Protein AF-A0A1Y4CJC5-F1 (afdb_monomer)

Foldseek 3Di:
DDDDPDPDPVVVVVVVVVVVVVVVVVVVVVCVVVVVVCVVVPDDDPVQFDDKEKWFWADKDWDPDDDPNFTKIWTWTFTFDPQLHTDIEIEIDGDDPVCPVVRDGRAIFMWTARPVDRRYIYGDPDHDPLRHQLSVLSNQCVQCVPADHSVQSVCLVVAKDKAKWAFQDKDFPPDDGNQWTKMKTKIWGQDPVRDIDIAIDIDTHHPVVVVVDDHGDIFIWIHHPVPCNNIDTDDPRHDDPDD

pLDDT: mean 84.64, std 15.47, range [30.7, 98.12]

Solvent-accessible surface area (backbone atoms only — not comparable to full-atom values): 13679 Å² total; per-residue (Å²): 141,82,86,78,85,76,80,64,71,68,60,58,55,52,52,52,53,53,52,53,52,51,53,52,52,50,50,51,52,48,50,51,53,52,51,51,44,54,68,73,63,66,67,79,61,72,85,60,36,73,48,76,37,34,22,32,27,70,42,61,43,77,53,96,52,65,62,93,88,24,47,26,30,45,31,38,25,38,32,48,40,98,86,21,49,72,46,71,24,34,32,75,45,75,41,55,81,88,48,51,76,75,50,42,63,69,28,61,40,48,27,21,26,18,91,91,52,54,64,42,36,41,77,44,89,78,65,60,62,68,61,38,50,49,44,51,30,34,23,52,19,65,68,36,73,89,42,66,47,40,68,56,46,51,44,30,70,77,61,31,49,76,45,69,26,37,26,73,40,67,46,72,75,82,48,72,54,94,86,21,38,35,28,42,38,27,36,31,39,62,52,98,87,69,55,70,50,77,36,64,39,69,43,76,40,44,76,80,51,53,82,73,65,52,66,75,38,77,42,45,33,35,18,32,89,98,40,63,59,66,53,43,79,63,44,86,63,78,59,61,87,70,132

Sequence (243 aa):
MGEVFTKSPERWLSIAIWAGAVTIILAIVLAIVLGFRHLLTGGVKQSDCTERTVGIIQSAKQTNLRVNERPQFIVNVDAIADDGSSFPTTVRKIVSFSEIDSLSRGRVVPIKYNPIDTSQAIWDKSPDRARSQEHLALYLSVKHPGDLSYERRLDIENRGVTKKALLENFGLTGREENGDWEAEATIQITDTHGESTSYTRRLYVTSDELDQLKKGMYLSVRFVPGREKEFIFLLSCSAVIYE

Mean predicted aligned error: 11.2 Å

Nearest PDB structures (foldseek):
  4gs3-assembly1_A  TM=5.890E-01  e=7.570E-02  Caldanaerobacter subterraneus subsp. tengcongensis MB4
  6bhx-assembly1_C  TM=5.323E-01  e=7.160E-02  Bacillus subtilis subsp. subtilis str. 168
  3eiv-assembly3_D  TM=4.696E-01  e=8.461E-02  Streptomyces coelicolor
  6bhw-assembly1_C  TM=5.292E-01  e=1.745E-01  Bacillus subtilis subsp. subtilis str. 168
  5yun-assembly1_D  TM=5.804E-01  e=3.598E-01  Pseudomonas aeruginosa PAO1

Secondary structure (DSSP, 8-state):
--------THHHHHHHHHHHHHHHHHHHHHHHHHHHHHHHS-PPPTTT--EEEEEEEEEEEEEEEEETTEEEEEEEEEEEPTTS-EEEEEEEEE--GGGSGGG-TT-EEEEEE-SS-TTEEEE-SS--HHHHHHHHHHHHHHH-TTS--HHHHHHHHHHPEEEEEEEEEEEEEEEEETTEEEEEEEEEEE-TTS-EEEEEEEEEE-HHHHTT--TT-EEEEEE-TT-GGG-EEE-TTT--S--

Structure (mmCIF, N/CA/C/O backbone):
data_AF-A0A1Y4CJC5-F1
#
_entry.id   AF-A0A1Y4CJC5-F1
#
loop_
_atom_site.group_PDB
_atom_site.id
_atom_site.type_symbol
_atom_site.label_atom_id
_atom_site.label_alt_id
_atom_site.label_comp_id
_atom_site.label_asym_id
_atom_site.label_entity_id
_atom_site.label_seq_id
_atom_site.pdbx_PDB_ins_code
_atom_site.Cartn_x
_atom_site.Cartn_y
_atom_site.Cartn_z
_atom_site.occupancy
_atom_site.B_iso_or_equiv
_atom_site.auth_seq_id
_atom_site.auth_comp_id
_atom_site.auth_asym_id
_atom_site.auth_atom_id
_atom_site.pdbx_PDB_model_num
ATOM 1 N N . MET A 1 1 ? 43.782 -35.363 -80.674 1.00 45.19 1 MET A N 1
ATOM 2 C CA . MET A 1 1 ? 43.335 -35.591 -79.284 1.00 45.19 1 MET A CA 1
ATOM 3 C C . MET A 1 1 ? 43.644 -34.315 -78.518 1.00 45.19 1 MET A C 1
ATOM 5 O O . MET A 1 1 ? 44.811 -33.972 -78.412 1.00 45.19 1 MET A O 1
ATOM 9 N N . GLY A 1 2 ? 42.625 -33.546 -78.139 1.00 44.88 2 GLY A N 1
ATOM 10 C CA . GLY A 1 2 ? 42.805 -32.234 -77.514 1.00 44.88 2 GLY A CA 1
ATOM 11 C C . GLY A 1 2 ? 41.491 -31.464 -77.467 1.00 44.88 2 GLY A C 1
ATOM 12 O O . GLY A 1 2 ? 41.300 -30.535 -78.244 1.00 44.88 2 GLY A O 1
ATOM 13 N N . GLU A 1 3 ? 40.566 -31.893 -76.608 1.00 43.06 3 GLU A N 1
ATOM 14 C CA . GLU A 1 3 ? 39.384 -31.094 -76.279 1.00 43.06 3 GLU A CA 1
ATOM 15 C C . GLU A 1 3 ? 39.807 -29.899 -75.420 1.00 43.06 3 GLU A C 1
ATOM 17 O O . GLU A 1 3 ? 40.318 -30.056 -74.310 1.00 43.06 3 GLU A O 1
ATOM 22 N N . VAL A 1 4 ? 39.603 -28.690 -75.942 1.00 48.78 4 VAL A N 1
ATOM 23 C CA . VAL A 1 4 ? 39.773 -27.441 -75.200 1.00 48.78 4 VAL A CA 1
ATOM 24 C C . VAL A 1 4 ? 38.453 -27.143 -74.493 1.00 48.78 4 VAL A C 1
ATOM 26 O O . VAL A 1 4 ? 37.489 -26.690 -75.106 1.00 48.78 4 VAL A O 1
ATOM 29 N N . PHE A 1 5 ? 38.407 -27.413 -73.189 1.00 49.16 5 PHE A N 1
ATOM 30 C CA . PHE A 1 5 ? 37.304 -27.030 -72.308 1.00 49.16 5 PHE A CA 1
ATOM 31 C C . PHE A 1 5 ? 37.229 -25.498 -72.193 1.00 49.16 5 PHE A C 1
ATOM 33 O O . PHE A 1 5 ? 37.946 -24.876 -71.406 1.00 49.16 5 PHE A O 1
ATOM 40 N N . THR A 1 6 ? 36.339 -24.863 -72.953 1.00 53.88 6 THR A N 1
ATOM 41 C CA . THR A 1 6 ? 36.010 -23.443 -72.783 1.00 53.88 6 THR A CA 1
ATOM 42 C C . THR A 1 6 ? 35.077 -23.285 -71.581 1.00 53.88 6 THR A C 1
ATOM 44 O O . THR A 1 6 ? 33.877 -23.552 -71.659 1.00 53.88 6 THR A O 1
ATOM 47 N N . LYS A 1 7 ? 35.625 -22.885 -70.429 1.00 55.31 7 LYS A N 1
ATOM 48 C CA . LYS A 1 7 ? 34.852 -22.592 -69.212 1.00 55.31 7 LYS A CA 1
ATOM 49 C C . LYS A 1 7 ? 34.039 -21.309 -69.445 1.00 55.31 7 LYS A C 1
ATOM 51 O O . LYS A 1 7 ? 34.620 -20.237 -69.587 1.00 55.31 7 LYS A O 1
ATOM 56 N N . SER A 1 8 ? 32.712 -21.430 -69.533 1.00 56.84 8 SER A N 1
ATOM 57 C CA . SER A 1 8 ? 31.825 -20.330 -69.933 1.00 56.84 8 SER A CA 1
ATOM 58 C C . SER A 1 8 ? 31.805 -19.163 -68.916 1.00 56.84 8 SER A C 1
ATOM 60 O O . SER A 1 8 ? 31.762 -19.404 -67.703 1.00 56.84 8 SER A O 1
ATOM 62 N N . PRO A 1 9 ? 31.821 -17.896 -69.380 1.00 58.91 9 PRO A N 1
ATOM 63 C CA . PRO A 1 9 ? 31.835 -16.693 -68.531 1.00 58.91 9 PRO A CA 1
ATOM 64 C C . PRO A 1 9 ? 30.531 -16.475 -67.738 1.00 58.91 9 PRO A C 1
ATOM 66 O O . PRO A 1 9 ? 30.543 -15.831 -66.690 1.00 58.91 9 PRO A O 1
ATOM 69 N N . GLU A 1 10 ? 29.436 -17.099 -68.177 1.00 58.31 10 GLU A N 1
ATOM 70 C CA . GLU A 1 10 ? 28.103 -17.102 -67.551 1.00 58.31 10 GLU A CA 1
ATOM 71 C C . GLU A 1 10 ? 28.142 -17.513 -66.062 1.00 58.31 10 GLU A C 1
ATOM 73 O O . GLU A 1 10 ? 27.462 -16.942 -65.204 1.00 58.31 10 GLU A O 1
ATOM 78 N N . ARG A 1 11 ? 28.980 -18.508 -65.727 1.00 57.44 11 ARG A N 1
ATOM 79 C CA . ARG A 1 11 ? 29.049 -19.081 -64.372 1.00 57.44 11 ARG A CA 1
ATOM 80 C C . ARG A 1 11 ? 29.649 -18.103 -63.364 1.00 57.44 11 ARG A C 1
ATOM 82 O O . ARG A 1 11 ? 29.208 -18.069 -62.219 1.00 57.44 11 ARG A O 1
ATOM 89 N N . TRP A 1 12 ? 30.606 -17.278 -63.777 1.00 53.94 12 TRP A N 1
ATOM 90 C CA . TRP A 1 12 ? 31.247 -16.304 -62.891 1.00 53.94 12 TRP A CA 1
ATOM 91 C C . TRP A 1 12 ? 30.327 -15.128 -62.567 1.00 53.94 12 TRP A C 1
ATOM 93 O O . TRP A 1 12 ? 30.306 -14.676 -61.423 1.00 53.94 12 TRP A O 1
ATOM 103 N N . LEU A 1 13 ? 29.500 -14.710 -63.531 1.00 58.69 13 LEU A N 1
ATOM 104 C CA . LEU A 1 13 ? 28.482 -13.683 -63.316 1.00 58.69 13 LEU A CA 1
ATOM 105 C C . LEU A 1 13 ? 27.428 -14.151 -62.301 1.00 58.69 13 LEU A C 1
ATOM 107 O O . LEU A 1 13 ? 27.097 -13.419 -61.372 1.00 58.69 13 LEU A O 1
ATOM 111 N N . SER A 1 14 ? 26.965 -15.404 -62.416 1.00 62.69 14 SER A N 1
ATOM 112 C CA . SER A 1 14 ? 26.015 -15.969 -61.448 1.00 62.69 14 SER A CA 1
ATOM 113 C C . SER A 1 14 ? 26.598 -16.059 -60.036 1.00 62.69 14 SER A C 1
ATOM 115 O O . SER A 1 14 ? 25.933 -15.675 -59.078 1.00 62.69 14 SER A O 1
ATOM 117 N N . ILE A 1 15 ? 27.855 -16.493 -59.891 1.00 65.69 15 ILE A N 1
ATOM 118 C CA . ILE A 1 15 ? 28.505 -16.612 -58.579 1.00 65.69 15 ILE A CA 1
ATOM 119 C C . ILE A 1 15 ? 28.670 -15.229 -57.934 1.00 65.69 15 ILE A C 1
ATOM 121 O O . ILE A 1 15 ? 28.433 -15.090 -56.737 1.00 65.69 15 ILE A O 1
ATOM 125 N N . ALA A 1 16 ? 29.009 -14.199 -58.716 1.00 66.69 16 ALA A N 1
ATOM 126 C CA . ALA A 1 16 ? 29.130 -12.828 -58.223 1.00 66.69 16 ALA A CA 1
ATOM 127 C C . ALA A 1 16 ? 27.783 -12.243 -57.754 1.00 66.69 16 ALA A C 1
ATOM 129 O O . ALA A 1 16 ? 27.727 -11.602 -56.704 1.00 66.69 16 ALA A O 1
ATOM 130 N N . ILE A 1 17 ? 26.689 -12.511 -58.477 1.00 71.69 17 ILE A N 1
ATOM 131 C CA . ILE A 1 17 ? 25.335 -12.070 -58.099 1.00 71.69 17 ILE A CA 1
ATOM 132 C C . ILE A 1 17 ? 24.872 -12.769 -56.812 1.00 71.69 17 ILE A C 1
ATOM 134 O O . ILE A 1 17 ? 24.388 -12.109 -55.891 1.00 71.69 17 ILE A O 1
ATOM 138 N N . TRP A 1 18 ? 25.075 -14.086 -56.702 1.00 70.62 18 TRP A N 1
ATOM 139 C CA . TRP A 1 18 ? 24.737 -14.838 -55.489 1.00 70.62 18 TRP A CA 1
ATOM 140 C C . TRP A 1 18 ? 25.593 -14.418 -54.287 1.00 70.62 18 TRP A C 1
ATOM 142 O O . TRP A 1 18 ? 25.067 -14.299 -53.182 1.00 70.62 18 TRP A O 1
ATOM 152 N N . ALA A 1 19 ? 26.878 -14.109 -54.488 1.00 72.69 19 ALA A N 1
ATOM 153 C CA . ALA A 1 19 ? 27.746 -13.593 -53.430 1.00 72.69 19 ALA A CA 1
ATOM 154 C C . ALA A 1 19 ? 27.285 -12.216 -52.913 1.00 72.69 19 ALA A C 1
ATOM 156 O O . ALA A 1 19 ? 27.276 -11.996 -51.703 1.00 72.69 19 ALA A O 1
ATOM 157 N N . GLY A 1 20 ? 26.844 -11.318 -53.802 1.00 74.31 20 GLY A N 1
ATOM 158 C CA . GLY A 1 20 ? 26.285 -10.014 -53.422 1.00 74.31 20 GLY A CA 1
ATOM 159 C C . GLY A 1 20 ? 24.941 -10.113 -52.688 1.00 74.31 20 GLY A C 1
ATOM 160 O O . GLY A 1 20 ? 24.701 -9.391 -51.724 1.00 74.31 20 GLY A O 1
ATOM 161 N N . ALA A 1 21 ? 24.071 -11.042 -53.087 1.00 75.19 21 ALA A N 1
ATOM 162 C CA . ALA A 1 21 ? 22.805 -11.271 -52.388 1.00 75.19 21 ALA A CA 1
ATOM 163 C C . ALA A 1 21 ? 23.026 -11.805 -50.961 1.00 75.19 21 ALA A C 1
ATOM 165 O O . ALA A 1 21 ? 22.372 -11.358 -50.017 1.00 75.19 21 ALA A O 1
ATOM 166 N N . VAL A 1 22 ? 23.986 -12.720 -50.781 1.00 81.62 22 VAL A N 1
ATOM 167 C CA . VAL A 1 22 ? 24.319 -13.293 -49.467 1.00 81.62 22 VAL A CA 1
ATOM 168 C C . VAL A 1 22 ? 24.883 -12.237 -48.515 1.00 81.62 22 VAL A C 1
ATOM 170 O O . VAL A 1 22 ? 24.509 -12.227 -47.342 1.00 81.62 22 VAL A O 1
ATOM 173 N N . THR A 1 23 ? 25.729 -11.316 -48.985 1.00 78.56 23 THR A N 1
ATOM 174 C CA . THR A 1 23 ? 26.277 -10.250 -48.127 1.00 78.56 23 THR A CA 1
ATOM 175 C C . THR A 1 23 ? 25.208 -9.254 -47.682 1.00 78.56 23 THR A C 1
ATOM 177 O O . THR A 1 23 ? 25.212 -8.850 -46.519 1.00 78.56 23 THR A O 1
ATOM 180 N N . ILE A 1 24 ? 24.252 -8.912 -48.552 1.00 81.00 24 ILE A N 1
ATOM 181 C CA . ILE A 1 24 ? 23.120 -8.039 -48.202 1.00 81.00 24 ILE A CA 1
ATOM 182 C C . ILE A 1 24 ? 22.215 -8.714 -47.166 1.00 81.00 24 ILE A C 1
ATOM 184 O O . ILE A 1 24 ? 21.877 -8.099 -46.156 1.00 81.00 24 ILE A O 1
ATOM 188 N N . ILE A 1 25 ? 21.863 -9.988 -47.365 1.00 81.88 25 ILE A N 1
ATOM 189 C CA . ILE A 1 25 ? 21.043 -10.741 -46.403 1.00 81.88 25 ILE A CA 1
ATOM 190 C C . ILE A 1 25 ? 21.761 -10.844 -45.054 1.00 81.88 25 ILE A C 1
ATOM 192 O O . ILE A 1 25 ? 21.144 -10.613 -44.017 1.00 81.88 25 ILE A O 1
ATOM 196 N N . LEU A 1 26 ? 23.068 -11.119 -45.049 1.00 84.12 26 LEU A N 1
ATOM 197 C CA . LEU A 1 26 ? 23.859 -11.184 -43.821 1.00 84.12 26 LEU A CA 1
ATOM 198 C C . LEU A 1 26 ? 23.895 -9.834 -43.092 1.00 84.12 26 LEU A C 1
ATOM 200 O O . LEU A 1 26 ? 23.752 -9.806 -41.873 1.00 84.12 26 LEU A O 1
ATOM 204 N N . ALA A 1 27 ? 24.033 -8.720 -43.816 1.00 79.12 27 ALA A N 1
ATOM 205 C CA . ALA A 1 27 ? 24.007 -7.379 -43.236 1.00 79.12 27 ALA A CA 1
ATOM 206 C C . ALA A 1 27 ? 22.634 -7.031 -42.637 1.00 79.12 27 ALA A C 1
ATOM 208 O O . ALA A 1 27 ? 22.571 -6.469 -41.545 1.00 79.12 27 ALA A O 1
ATOM 209 N N . ILE A 1 28 ? 21.539 -7.414 -43.302 1.00 81.00 28 ILE A N 1
ATOM 210 C CA . ILE A 1 28 ? 20.172 -7.225 -42.795 1.00 81.00 28 ILE A CA 1
ATOM 211 C C . ILE A 1 28 ? 19.942 -8.080 -41.546 1.00 81.00 28 ILE A C 1
ATOM 213 O O . ILE A 1 28 ? 19.462 -7.568 -40.540 1.00 81.00 28 ILE A O 1
ATOM 217 N N . VAL A 1 29 ? 20.331 -9.357 -41.565 1.00 81.69 29 VAL A N 1
ATOM 218 C CA . VAL A 1 29 ? 20.230 -10.240 -40.393 1.00 81.69 29 VAL A CA 1
ATOM 219 C C . VAL A 1 29 ? 21.073 -9.700 -39.241 1.00 81.69 29 VAL A C 1
ATOM 221 O O . VAL A 1 29 ? 20.604 -9.671 -38.109 1.00 81.69 29 VAL A O 1
ATOM 224 N N . LEU A 1 30 ? 22.284 -9.210 -39.511 1.00 79.75 30 LEU A N 1
ATOM 225 C CA . LEU A 1 30 ? 23.143 -8.611 -38.495 1.00 79.75 30 LEU A CA 1
ATOM 226 C C . LEU A 1 30 ? 22.530 -7.326 -37.922 1.00 79.75 30 LEU A C 1
ATOM 228 O O . LEU A 1 30 ? 22.538 -7.151 -36.708 1.00 79.75 30 LEU A O 1
ATOM 232 N N . ALA A 1 31 ? 21.948 -6.463 -38.757 1.00 71.31 31 ALA A N 1
ATOM 233 C CA . ALA A 1 31 ? 21.249 -5.258 -38.316 1.00 71.31 31 ALA A CA 1
ATOM 234 C C . ALA A 1 31 ? 19.997 -5.589 -37.490 1.00 71.31 31 ALA A C 1
ATOM 236 O O . ALA A 1 31 ? 19.763 -4.960 -36.461 1.00 71.31 31 ALA A O 1
ATOM 237 N N . ILE A 1 32 ? 19.238 -6.618 -37.880 1.00 74.19 32 ILE A N 1
ATOM 238 C CA . ILE A 1 32 ? 18.096 -7.118 -37.110 1.00 74.19 32 ILE A CA 1
ATOM 239 C C . ILE A 1 32 ? 18.579 -7.673 -35.774 1.00 74.19 32 ILE A C 1
ATOM 241 O O . ILE A 1 32 ? 18.035 -7.286 -34.753 1.00 74.19 32 ILE A O 1
ATOM 245 N N . VAL A 1 33 ? 19.619 -8.510 -35.741 1.00 66.06 33 VAL A N 1
ATOM 246 C CA . VAL A 1 33 ? 20.161 -9.096 -34.503 1.00 66.06 33 VAL A CA 1
ATOM 247 C C . VAL A 1 33 ? 20.738 -8.020 -33.580 1.00 66.06 33 VAL A C 1
ATOM 249 O O . VAL A 1 33 ? 20.496 -8.061 -32.375 1.00 66.06 33 VAL A O 1
ATOM 252 N N . LEU A 1 34 ? 21.469 -7.038 -34.112 1.00 58.59 34 LEU A N 1
ATOM 253 C CA . LEU A 1 34 ? 22.015 -5.924 -33.332 1.00 58.59 34 LEU A CA 1
ATOM 254 C C . LEU A 1 34 ? 20.911 -4.975 -32.841 1.00 58.59 34 LEU A C 1
ATOM 256 O O . LEU A 1 34 ? 20.941 -4.570 -31.680 1.00 58.59 34 LEU A O 1
ATOM 260 N N . GLY A 1 35 ? 19.902 -4.687 -33.667 1.00 52.62 35 GLY A N 1
ATOM 261 C CA . GLY A 1 35 ? 18.720 -3.909 -33.283 1.00 52.62 35 GLY A CA 1
ATOM 262 C C . GLY A 1 35 ? 17.870 -4.619 -32.226 1.00 52.62 35 GLY A C 1
ATOM 263 O O . GLY A 1 35 ? 17.492 -4.011 -31.226 1.00 52.62 35 GLY A O 1
ATOM 264 N N . PHE A 1 36 ? 17.660 -5.932 -32.369 1.00 52.06 36 PHE A N 1
ATOM 265 C CA . PHE A 1 36 ? 16.986 -6.767 -31.370 1.00 52.06 36 PHE A CA 1
ATOM 266 C C . PHE A 1 36 ? 17.774 -6.819 -30.064 1.00 52.06 36 PHE A C 1
ATOM 268 O O . PHE A 1 36 ? 17.186 -6.759 -28.987 1.00 52.06 36 PHE A O 1
ATOM 275 N N . ARG A 1 37 ? 19.111 -6.890 -30.132 1.00 46.34 37 ARG A N 1
ATOM 276 C CA . ARG A 1 37 ? 19.958 -6.794 -28.940 1.00 46.34 37 ARG A CA 1
ATOM 277 C C . ARG A 1 37 ? 19.790 -5.446 -28.262 1.00 46.34 37 ARG A C 1
ATOM 279 O O . ARG A 1 37 ? 19.601 -5.460 -27.059 1.00 46.34 37 ARG A O 1
ATOM 286 N N . HIS A 1 38 ? 19.767 -4.331 -28.990 1.00 46.28 38 HIS A N 1
ATOM 287 C CA . HIS A 1 38 ? 19.561 -3.009 -28.390 1.00 46.28 38 HIS A CA 1
ATOM 288 C C . HIS A 1 38 ? 18.170 -2.859 -27.744 1.00 46.28 38 HIS A C 1
ATOM 290 O O . HIS A 1 38 ? 18.052 -2.222 -26.696 1.00 46.28 38 HIS A O 1
ATOM 296 N N . LEU A 1 39 ? 17.141 -3.501 -28.308 1.00 45.41 39 LEU A N 1
ATOM 297 C CA . LEU A 1 39 ? 15.813 -3.622 -27.692 1.00 45.41 39 LEU A CA 1
ATOM 298 C C . LEU A 1 39 ? 15.820 -4.496 -26.425 1.00 45.41 39 LEU A C 1
ATOM 300 O O . LEU A 1 39 ? 15.101 -4.216 -25.469 1.00 45.41 39 LEU A O 1
ATOM 304 N N . LEU A 1 40 ? 16.637 -5.551 -26.391 1.00 43.38 40 LEU A N 1
ATOM 305 C CA . LEU A 1 40 ? 16.731 -6.472 -25.252 1.00 43.38 40 LEU A CA 1
ATOM 306 C C . LEU A 1 40 ? 17.676 -5.975 -24.144 1.00 43.38 40 LEU A C 1
ATOM 308 O O . LEU A 1 40 ? 17.456 -6.285 -22.974 1.00 43.38 40 LEU A O 1
ATOM 312 N N . THR A 1 41 ? 18.701 -5.193 -24.487 1.00 46.97 41 THR A N 1
ATOM 313 C CA . THR A 1 41 ? 19.693 -4.616 -23.565 1.00 46.97 41 THR A CA 1
ATOM 314 C C . THR A 1 41 ? 19.380 -3.176 -23.173 1.00 46.97 41 THR A C 1
ATOM 316 O O . THR A 1 41 ? 20.264 -2.512 -22.638 1.00 46.97 41 THR A O 1
ATOM 319 N N . GLY A 1 42 ? 18.161 -2.690 -23.436 1.00 46.75 42 GLY A N 1
ATOM 320 C CA . GLY A 1 42 ? 17.666 -1.373 -23.026 1.00 46.75 42 GLY A CA 1
ATOM 321 C C . GLY A 1 42 ? 17.654 -1.222 -21.505 1.00 46.75 42 GLY A C 1
ATOM 322 O O . GLY A 1 42 ? 16.624 -1.374 -20.860 1.00 46.75 42 GLY A O 1
ATOM 323 N N . GLY A 1 43 ? 18.829 -1.010 -20.923 1.00 56.12 43 GLY A N 1
ATOM 324 C CA . GLY A 1 43 ? 18.993 -0.472 -19.588 1.00 56.12 43 GLY A CA 1
ATOM 325 C C . GLY A 1 43 ? 19.005 1.042 -19.704 1.00 56.12 43 GLY A C 1
ATOM 326 O O . GLY A 1 43 ? 19.792 1.596 -20.472 1.00 56.12 43 GLY A O 1
ATOM 327 N N . VAL A 1 44 ? 18.132 1.709 -18.956 1.00 62.09 44 VAL A N 1
ATOM 328 C CA . VAL A 1 44 ? 18.169 3.167 -18.834 1.00 62.09 44 VAL A CA 1
ATOM 329 C C . VAL A 1 44 ? 19.480 3.566 -18.171 1.00 62.09 44 VAL A C 1
ATOM 331 O O . VAL A 1 44 ? 19.911 2.942 -17.194 1.00 62.09 44 VAL A O 1
ATOM 334 N N . LYS A 1 45 ? 20.135 4.608 -18.688 1.00 64.81 45 LYS A N 1
ATOM 335 C CA . LYS A 1 45 ? 21.270 5.202 -17.986 1.00 64.81 45 LYS A CA 1
ATOM 336 C C . LYS A 1 45 ? 20.752 5.820 -16.696 1.00 64.81 45 LYS A C 1
ATOM 338 O O . LYS A 1 45 ? 19.885 6.683 -16.717 1.00 64.81 45 LYS A O 1
ATOM 343 N N . GLN A 1 46 ? 21.323 5.411 -15.568 1.00 65.31 46 GLN A N 1
ATOM 344 C CA . GLN A 1 46 ? 20.926 5.906 -14.250 1.00 65.31 46 GLN A CA 1
ATOM 345 C C . GLN A 1 46 ? 20.978 7.443 -14.126 1.00 65.31 46 GLN A C 1
ATOM 347 O O . GLN A 1 46 ? 20.247 7.997 -13.309 1.00 65.31 46 GLN A O 1
ATOM 352 N N . SER A 1 47 ? 21.820 8.117 -14.920 1.00 71.94 47 SER A N 1
ATOM 353 C CA . SER A 1 47 ? 21.922 9.581 -14.992 1.00 71.94 47 SER A CA 1
ATOM 354 C C . SER A 1 47 ? 20.667 10.269 -15.518 1.00 71.94 47 SER A C 1
ATOM 356 O O . SER A 1 47 ? 20.433 11.421 -15.173 1.00 71.94 47 SER A O 1
ATOM 358 N N . ASP A 1 48 ? 19.879 9.575 -16.337 1.00 80.06 48 ASP A N 1
ATOM 359 C CA . ASP A 1 48 ? 18.749 10.159 -17.058 1.00 80.06 48 ASP A CA 1
ATOM 360 C C . ASP A 1 48 ? 17.460 10.071 -16.217 1.00 80.06 48 ASP A C 1
ATOM 362 O O . ASP A 1 48 ? 16.482 10.762 -16.487 1.00 80.06 48 ASP A O 1
ATOM 366 N N . CYS A 1 49 ? 17.465 9.243 -15.163 1.00 85.50 49 CYS A N 1
ATOM 367 C CA . CYS A 1 49 ? 16.382 9.134 -14.187 1.00 85.50 49 CYS A CA 1
ATOM 368 C C . CYS A 1 49 ? 16.612 10.090 -13.009 1.00 85.50 49 CYS A C 1
ATOM 370 O O . CYS A 1 49 ? 17.295 9.746 -12.032 1.00 85.50 49 CYS A O 1
ATOM 372 N N . THR A 1 50 ? 16.031 11.283 -13.100 1.00 86.38 50 THR A N 1
ATOM 373 C CA . THR A 1 50 ? 16.196 12.360 -12.115 1.00 86.38 50 THR A CA 1
ATOM 374 C C . THR A 1 50 ? 15.017 12.482 -11.158 1.00 86.38 50 THR A C 1
ATOM 376 O O . THR A 1 50 ? 15.239 12.723 -9.970 1.00 86.38 50 THR A O 1
ATOM 379 N N . GLU A 1 51 ? 13.793 12.271 -11.644 1.00 90.56 51 GLU A N 1
ATOM 380 C CA . GLU A 1 51 ? 12.579 12.471 -10.854 1.00 90.56 51 GLU A CA 1
ATOM 381 C C . GLU A 1 51 ? 12.324 11.288 -9.932 1.00 90.56 51 GLU A C 1
ATOM 383 O O . GLU A 1 51 ? 12.418 10.134 -10.351 1.00 90.56 51 GLU A O 1
ATOM 388 N N . ARG A 1 52 ? 12.019 11.579 -8.664 1.00 93.62 52 ARG A N 1
ATOM 389 C CA . ARG A 1 52 ? 11.782 10.583 -7.612 1.00 93.62 52 ARG A CA 1
ATOM 390 C C . ARG A 1 52 ? 10.295 10.440 -7.350 1.00 93.62 52 ARG A C 1
ATOM 392 O O . ARG A 1 52 ? 9.603 11.432 -7.150 1.00 93.62 52 ARG A O 1
ATOM 399 N N . THR A 1 53 ? 9.828 9.204 -7.275 1.00 94.25 53 THR A N 1
ATOM 400 C CA . THR A 1 53 ? 8.462 8.900 -6.858 1.00 94.25 53 THR A CA 1
ATOM 401 C C . THR A 1 53 ? 8.381 7.495 -6.262 1.00 94.25 53 THR A C 1
ATOM 403 O O . THR A 1 53 ? 9.374 6.770 -6.174 1.00 94.25 53 THR A O 1
ATOM 406 N N . VAL A 1 54 ? 7.189 7.101 -5.845 1.00 94.94 54 VAL A N 1
ATOM 407 C CA . VAL A 1 54 ? 6.842 5.718 -5.541 1.00 94.94 54 VAL A CA 1
ATOM 408 C C . VAL A 1 54 ? 6.065 5.113 -6.700 1.00 94.94 54 VAL A C 1
ATOM 410 O O . VAL A 1 54 ? 5.389 5.809 -7.455 1.00 94.94 54 VAL A O 1
ATOM 413 N N . GLY A 1 55 ? 6.151 3.801 -6.838 1.00 94.19 55 GLY A N 1
ATOM 414 C CA . GLY A 1 55 ? 5.294 3.053 -7.734 1.00 94.19 55 GLY A CA 1
ATOM 415 C C . GLY A 1 55 ? 4.762 1.788 -7.082 1.00 94.19 55 GLY A C 1
ATOM 416 O O . GLY A 1 55 ? 5.328 1.292 -6.110 1.00 94.19 55 GLY A O 1
ATOM 417 N N . ILE A 1 56 ? 3.657 1.282 -7.610 1.00 92.94 56 ILE A N 1
ATOM 418 C CA . ILE A 1 56 ? 2.962 0.097 -7.107 1.00 92.94 56 ILE A CA 1
ATOM 419 C C . ILE A 1 56 ? 3.241 -1.060 -8.060 1.00 92.94 56 ILE A C 1
ATOM 421 O O . ILE A 1 56 ? 3.011 -0.951 -9.265 1.00 92.94 56 ILE A O 1
ATOM 425 N N . ILE A 1 57 ? 3.769 -2.170 -7.546 1.00 93.31 57 ILE A N 1
ATOM 426 C CA . ILE A 1 57 ? 4.081 -3.336 -8.379 1.00 93.31 57 ILE A CA 1
ATOM 427 C C . ILE A 1 57 ? 2.786 -3.970 -8.894 1.00 93.31 57 ILE A C 1
ATOM 429 O O . ILE A 1 57 ? 1.960 -4.440 -8.115 1.00 93.31 57 ILE A O 1
ATOM 433 N N . GLN A 1 58 ? 2.660 -4.084 -10.216 1.00 92.81 58 GLN A N 1
ATOM 434 C CA . GLN A 1 58 ? 1.548 -4.785 -10.864 1.00 92.81 58 GLN A CA 1
ATOM 435 C C . GLN A 1 58 ? 1.893 -6.239 -11.192 1.00 92.81 58 GLN A C 1
ATOM 437 O O . GLN A 1 58 ? 1.077 -7.160 -11.060 1.00 92.81 58 GLN A O 1
ATOM 442 N N . SER A 1 59 ? 3.127 -6.463 -11.644 1.00 92.50 59 SER A N 1
ATOM 443 C CA . SER A 1 59 ? 3.649 -7.795 -11.940 1.00 92.50 59 SER A CA 1
ATOM 444 C C . SER A 1 59 ? 5.171 -7.803 -11.983 1.00 92.50 59 SER A C 1
ATOM 446 O O . SER A 1 59 ? 5.806 -6.806 -12.323 1.00 92.50 59 SER A O 1
ATOM 448 N N . ALA A 1 60 ? 5.755 -8.962 -11.704 1.00 93.56 60 ALA A N 1
ATOM 449 C CA . ALA A 1 60 ? 7.173 -9.214 -11.887 1.00 93.56 60 ALA A CA 1
ATOM 450 C C . ALA A 1 60 ? 7.360 -10.499 -12.692 1.00 93.56 60 ALA A C 1
ATOM 452 O O . ALA A 1 60 ? 6.786 -11.541 -12.375 1.00 93.56 60 ALA A O 1
ATOM 453 N N . LYS A 1 61 ? 8.171 -10.432 -13.747 1.00 93.62 61 LYS A N 1
ATOM 454 C CA . LYS A 1 61 ? 8.488 -11.575 -14.603 1.00 93.62 61 LYS A CA 1
ATOM 455 C C . LYS A 1 61 ? 9.992 -11.761 -14.678 1.00 93.62 61 LYS A C 1
ATOM 457 O O . LYS A 1 61 ? 10.720 -10.848 -15.069 1.00 93.62 61 LYS A O 1
ATOM 462 N N . GLN A 1 62 ? 10.453 -12.962 -14.341 1.00 91.31 62 GLN A N 1
ATOM 463 C CA . GLN A 1 62 ? 11.852 -13.320 -14.526 1.00 91.31 62 GLN A CA 1
ATOM 464 C C . GLN A 1 62 ? 12.192 -13.318 -16.022 1.00 91.31 62 GLN A C 1
ATOM 466 O O . GLN A 1 62 ? 11.434 -13.832 -16.849 1.00 91.31 62 GLN A O 1
ATOM 471 N N . THR A 1 63 ? 13.334 -12.741 -16.378 1.00 90.00 63 THR A N 1
ATOM 472 C CA . THR A 1 63 ? 13.886 -12.828 -17.729 1.00 90.00 63 THR A CA 1
ATOM 473 C C . THR A 1 63 ? 14.768 -14.070 -17.864 1.00 90.00 63 THR A C 1
ATOM 475 O O . THR A 1 63 ? 15.076 -14.767 -16.894 1.00 90.00 63 THR A O 1
ATOM 478 N N . ASN A 1 64 ? 15.223 -14.337 -19.087 1.00 87.62 64 ASN A N 1
ATOM 479 C CA . ASN A 1 64 ? 16.207 -15.389 -19.341 1.00 87.62 64 ASN A CA 1
ATOM 480 C C . ASN A 1 64 ? 17.644 -14.954 -18.992 1.00 87.62 64 ASN A C 1
ATOM 482 O O . ASN A 1 64 ? 18.576 -15.738 -19.157 1.00 87.62 64 ASN A O 1
ATOM 486 N N . LEU A 1 65 ? 17.847 -13.712 -18.537 1.00 86.38 65 LEU A N 1
ATOM 487 C CA . LEU A 1 65 ? 19.163 -13.184 -18.195 1.00 86.38 65 LEU A CA 1
ATOM 488 C C . LEU A 1 65 ? 19.477 -13.426 -16.716 1.00 86.38 65 LEU A C 1
ATOM 490 O O . LEU A 1 65 ? 18.664 -13.177 -15.823 1.00 86.38 65 LEU A O 1
ATOM 494 N N . ARG A 1 66 ? 20.706 -13.880 -16.469 1.00 84.69 66 ARG A N 1
ATOM 495 C CA . ARG A 1 66 ? 21.297 -14.025 -15.138 1.00 84.69 66 ARG A CA 1
ATOM 496 C C . ARG A 1 66 ? 22.637 -13.309 -15.108 1.00 84.69 66 ARG A C 1
ATOM 498 O O . ARG A 1 66 ? 23.420 -13.432 -16.046 1.00 84.69 66 ARG A O 1
ATOM 505 N N . VAL A 1 67 ? 22.902 -12.581 -14.030 1.00 84.38 67 VAL A N 1
ATOM 506 C CA . VAL A 1 67 ? 24.178 -11.892 -13.800 1.00 84.38 67 VAL A CA 1
ATOM 507 C C . VAL A 1 67 ? 24.734 -12.399 -12.480 1.00 84.38 67 VAL A C 1
ATOM 509 O O . VAL A 1 67 ? 24.101 -12.212 -11.445 1.00 84.38 67 VAL A O 1
ATOM 512 N N . ASN A 1 68 ? 25.891 -13.063 -12.511 1.00 87.62 68 ASN A N 1
ATOM 513 C CA . ASN A 1 68 ? 26.500 -13.702 -11.335 1.00 87.62 68 ASN A CA 1
ATOM 514 C C . ASN A 1 68 ? 25.507 -14.615 -10.589 1.00 87.62 68 ASN A C 1
ATOM 516 O O . ASN A 1 68 ? 25.269 -14.436 -9.399 1.00 87.62 68 ASN A O 1
ATOM 520 N N . GLU A 1 69 ? 24.857 -15.524 -11.328 1.00 85.31 69 GLU A N 1
ATOM 521 C CA . GLU A 1 69 ? 23.834 -16.473 -10.836 1.00 85.31 69 GLU A CA 1
ATOM 522 C C . GLU A 1 69 ? 22.545 -15.843 -10.279 1.00 85.31 69 GLU A C 1
ATOM 524 O O . GLU A 1 69 ? 21.591 -16.553 -9.958 1.00 85.31 69 GLU A O 1
ATOM 529 N N . ARG A 1 70 ? 22.454 -14.511 -10.248 1.00 88.06 70 ARG A N 1
ATOM 530 C CA . ARG A 1 70 ? 21.258 -13.792 -9.811 1.00 88.06 70 ARG A CA 1
ATOM 531 C C . ARG A 1 70 ? 20.308 -13.567 -10.988 1.00 88.06 70 ARG A C 1
ATOM 533 O O . ARG A 1 70 ? 20.746 -13.056 -12.027 1.00 88.06 70 ARG A O 1
ATOM 540 N N . PRO A 1 71 ? 19.025 -13.945 -10.865 1.00 90.44 71 PRO A N 1
ATOM 541 C CA . PRO A 1 71 ? 18.035 -13.704 -11.905 1.00 90.44 71 PRO A CA 1
ATOM 542 C C . PRO A 1 71 ? 17.752 -12.212 -12.085 1.00 90.44 71 PRO A C 1
ATOM 544 O O . PRO A 1 71 ? 17.663 -11.446 -11.124 1.00 90.44 71 PRO A O 1
ATOM 547 N N . GLN A 1 72 ? 17.568 -11.807 -13.339 1.00 91.31 72 GLN A N 1
ATOM 548 C CA . GLN A 1 72 ? 16.997 -10.511 -13.667 1.00 91.31 72 GLN A CA 1
ATOM 549 C C . GLN A 1 72 ? 15.476 -10.630 -13.807 1.00 91.31 72 GLN A C 1
ATOM 551 O O . GLN A 1 72 ? 14.963 -11.580 -14.394 1.00 91.31 72 GLN A O 1
ATOM 556 N N . PHE A 1 73 ? 14.762 -9.630 -13.306 1.00 92.81 73 PHE A N 1
ATOM 557 C CA . PHE A 1 73 ? 13.324 -9.464 -13.450 1.00 92.81 73 PHE A CA 1
ATOM 558 C C . PHE A 1 73 ? 13.008 -8.187 -14.224 1.00 92.81 73 PHE A C 1
ATOM 560 O O . PHE A 1 73 ? 13.708 -7.177 -14.107 1.00 92.81 73 PHE A O 1
ATOM 567 N N . ILE A 1 74 ? 11.934 -8.252 -15.004 1.00 93.50 74 ILE A N 1
ATOM 568 C CA . ILE A 1 74 ? 11.194 -7.096 -15.503 1.00 93.50 74 ILE A CA 1
ATOM 569 C C . ILE A 1 74 ? 9.996 -6.931 -14.573 1.00 93.50 74 ILE A C 1
ATOM 571 O O . ILE A 1 74 ? 9.193 -7.855 -14.429 1.00 93.50 74 ILE A O 1
ATOM 575 N N . VAL A 1 75 ? 9.908 -5.779 -13.925 1.00 95.00 75 VAL A N 1
ATOM 576 C CA . VAL A 1 75 ? 8.852 -5.429 -12.979 1.00 95.00 75 VAL A CA 1
ATOM 577 C C . VAL A 1 75 ? 8.024 -4.320 -13.612 1.00 95.00 75 VAL A C 1
ATOM 579 O O . VAL A 1 75 ? 8.559 -3.254 -13.912 1.00 95.00 75 VAL A O 1
ATOM 582 N N . ASN A 1 76 ? 6.741 -4.583 -13.832 1.00 96.19 76 ASN A N 1
ATOM 583 C CA . ASN A 1 76 ? 5.790 -3.571 -14.270 1.00 96.19 76 ASN A CA 1
ATOM 584 C C . ASN A 1 76 ? 5.253 -2.862 -13.033 1.00 96.19 76 ASN A C 1
ATOM 586 O O . ASN A 1 76 ? 4.807 -3.516 -12.082 1.00 96.19 76 ASN A O 1
ATOM 590 N N . VAL A 1 77 ? 5.327 -1.541 -13.054 1.00 95.56 77 VAL A N 1
ATOM 591 C CA . VAL A 1 77 ? 5.035 -0.683 -11.915 1.00 95.56 77 VAL A CA 1
ATOM 592 C C . VAL A 1 77 ? 4.123 0.438 -12.381 1.00 95.56 77 VAL A C 1
ATOM 594 O O . VAL A 1 77 ? 4.393 1.052 -13.409 1.00 95.56 77 VAL A O 1
ATOM 597 N N . ASP A 1 78 ? 3.094 0.741 -11.604 1.00 95.38 78 ASP A N 1
ATOM 598 C CA . ASP A 1 78 ? 2.329 1.971 -11.779 1.00 95.38 78 ASP A CA 1
ATOM 599 C C . ASP A 1 78 ? 2.975 3.057 -10.926 1.00 95.38 78 ASP A C 1
ATOM 601 O O . ASP A 1 78 ? 2.866 3.052 -9.700 1.00 95.38 78 ASP A O 1
ATOM 605 N N . ALA A 1 79 ? 3.726 3.943 -11.574 1.00 96.12 79 ALA A N 1
ATOM 606 C CA . ALA A 1 79 ? 4.385 5.075 -10.944 1.00 96.12 79 ALA A CA 1
ATOM 607 C C . ALA A 1 79 ? 3.358 6.149 -10.587 1.00 96.12 79 ALA A C 1
ATOM 609 O O . ALA A 1 79 ? 2.477 6.445 -11.390 1.00 96.12 79 ALA A O 1
ATOM 610 N N . ILE A 1 80 ? 3.489 6.744 -9.405 1.00 95.31 80 ILE A N 1
ATOM 611 C CA . ILE A 1 80 ? 2.606 7.814 -8.944 1.00 95.31 80 ILE A CA 1
ATOM 612 C C . ILE A 1 80 ? 3.153 9.160 -9.436 1.00 95.31 80 ILE A C 1
ATOM 614 O O . ILE A 1 80 ? 4.337 9.459 -9.263 1.00 95.31 80 ILE A O 1
ATOM 618 N N . ALA A 1 81 ? 2.307 9.965 -10.068 1.00 92.31 81 ALA A N 1
ATOM 619 C CA . ALA A 1 81 ? 2.620 11.328 -10.479 1.00 92.31 81 ALA A CA 1
ATOM 620 C C . ALA A 1 81 ? 2.353 12.332 -9.342 1.00 92.31 81 ALA A C 1
ATOM 622 O O . ALA A 1 81 ? 1.662 12.025 -8.370 1.00 92.31 81 ALA A O 1
ATOM 623 N N . ASP A 1 82 ? 2.880 13.551 -9.479 1.00 91.19 82 ASP A N 1
ATOM 624 C CA . ASP A 1 82 ? 2.732 14.612 -8.469 1.00 91.19 82 ASP A CA 1
ATOM 625 C C . ASP A 1 82 ? 1.267 15.070 -8.281 1.00 91.19 82 ASP A C 1
ATOM 627 O O . ASP A 1 82 ? 0.938 15.677 -7.266 1.00 91.19 82 ASP A O 1
ATOM 631 N N . ASP A 1 83 ? 0.375 14.780 -9.235 1.00 91.75 83 ASP A N 1
ATOM 632 C CA . ASP A 1 83 ? -1.066 15.059 -9.142 1.00 91.75 83 ASP A CA 1
ATOM 633 C C . ASP A 1 83 ? -1.874 13.914 -8.497 1.00 91.75 83 ASP A C 1
ATOM 635 O O . ASP A 1 83 ? -3.094 14.012 -8.364 1.00 91.75 83 ASP A O 1
ATOM 639 N N . GLY A 1 84 ? -1.209 12.827 -8.091 1.00 91.19 84 GLY A N 1
ATOM 640 C CA . GLY A 1 84 ? -1.840 11.638 -7.520 1.00 91.19 84 GLY A CA 1
ATOM 641 C C . GLY A 1 84 ? -2.390 10.653 -8.549 1.00 91.19 84 GLY A C 1
ATOM 642 O O . GLY A 1 84 ? -2.879 9.594 -8.157 1.00 91.19 84 GLY A O 1
ATOM 643 N N . SER A 1 85 ? -2.307 10.945 -9.849 1.00 92.75 85 SER A N 1
ATOM 644 C CA . SER A 1 85 ? -2.571 9.948 -10.887 1.00 92.75 85 SER A CA 1
ATOM 645 C C . SER A 1 85 ? -1.439 8.916 -10.955 1.00 92.75 85 SER A C 1
ATOM 647 O O . SER A 1 85 ? -0.372 9.094 -10.360 1.00 92.75 85 SER A O 1
ATOM 649 N N . SER A 1 86 ? -1.659 7.811 -11.669 1.00 93.81 86 SER A N 1
ATOM 650 C CA . SER A 1 86 ? -0.610 6.826 -11.927 1.00 93.81 86 SER A CA 1
ATOM 651 C C . SER A 1 86 ? -0.386 6.597 -13.416 1.00 93.81 86 SER A C 1
ATOM 653 O O . SER A 1 86 ? -1.305 6.700 -14.228 1.00 93.81 86 SER A O 1
ATOM 655 N N . PHE A 1 87 ? 0.850 6.258 -13.778 1.00 94.81 87 PHE A N 1
ATOM 656 C CA . PHE A 1 87 ? 1.235 5.903 -15.140 1.00 94.81 87 PHE A CA 1
ATOM 657 C C . PHE A 1 87 ? 2.086 4.626 -15.158 1.00 94.81 87 PHE A C 1
ATOM 659 O O . PHE A 1 87 ? 2.888 4.397 -14.249 1.00 94.81 87 PHE A O 1
ATOM 666 N N . PRO A 1 88 ? 1.944 3.784 -16.194 1.00 95.69 88 PRO A N 1
ATOM 667 C CA . PRO A 1 88 ? 2.692 2.542 -16.278 1.00 95.69 88 PRO A CA 1
ATOM 668 C C . PRO A 1 88 ? 4.162 2.811 -16.611 1.00 95.69 88 PRO A C 1
ATOM 670 O O . PRO A 1 88 ? 4.487 3.567 -17.527 1.00 95.69 88 PRO A O 1
ATOM 673 N N . THR A 1 89 ? 5.060 2.133 -15.907 1.00 95.12 89 THR A N 1
ATOM 674 C CA . THR A 1 89 ? 6.498 2.127 -16.178 1.00 95.12 89 THR A CA 1
ATOM 675 C C . THR A 1 89 ? 7.095 0.743 -15.934 1.00 95.12 89 THR A C 1
ATOM 677 O O . THR A 1 89 ? 6.492 -0.137 -15.315 1.00 95.12 89 THR A O 1
ATOM 680 N N . THR A 1 90 ? 8.305 0.528 -16.441 1.00 94.69 90 THR A N 1
ATOM 681 C CA . THR A 1 90 ? 9.020 -0.740 -16.301 1.00 94.69 90 THR A CA 1
ATOM 682 C C . THR A 1 90 ? 10.341 -0.554 -15.571 1.00 94.69 90 THR A C 1
ATOM 684 O O . THR A 1 90 ? 11.165 0.272 -15.956 1.00 94.69 90 THR A O 1
ATOM 687 N N . VAL A 1 91 ? 10.600 -1.399 -14.574 1.00 92.69 91 VAL A N 1
ATOM 688 C CA . VAL A 1 91 ? 11.892 -1.481 -13.886 1.00 92.69 91 VAL A CA 1
ATOM 689 C C . VAL A 1 91 ? 12.560 -2.818 -14.181 1.00 92.69 91 VAL A C 1
ATOM 691 O O . VAL A 1 91 ? 11.978 -3.884 -13.988 1.00 92.69 91 VAL A O 1
ATOM 694 N N . ARG A 1 92 ? 13.828 -2.786 -14.598 1.00 91.50 92 ARG A N 1
ATOM 695 C CA . ARG A 1 92 ? 14.669 -3.990 -14.681 1.00 91.50 92 ARG A CA 1
ATOM 696 C C . ARG A 1 92 ? 15.520 -4.103 -13.425 1.00 91.50 92 ARG A C 1
ATOM 698 O O . ARG A 1 92 ? 16.296 -3.198 -13.125 1.00 91.50 92 ARG A O 1
ATOM 705 N N . LYS A 1 93 ? 15.423 -5.224 -12.709 1.00 87.69 93 LYS A N 1
ATOM 706 C CA . LYS A 1 93 ? 16.169 -5.438 -11.461 1.00 87.69 93 LYS A CA 1
ATOM 707 C C . LYS A 1 93 ? 16.798 -6.821 -11.424 1.00 87.69 93 LYS A C 1
ATOM 709 O O . LYS A 1 93 ? 16.143 -7.817 -11.706 1.00 87.69 93 LYS A O 1
ATOM 714 N N . ILE A 1 94 ? 18.078 -6.878 -11.075 1.00 87.50 94 ILE A N 1
ATOM 715 C CA . ILE A 1 94 ? 18.744 -8.128 -10.700 1.00 87.50 94 ILE A CA 1
ATOM 716 C C . ILE A 1 94 ? 18.522 -8.290 -9.202 1.00 87.50 94 ILE A C 1
ATOM 718 O O . ILE A 1 94 ? 18.889 -7.397 -8.438 1.00 87.50 94 ILE A O 1
ATOM 722 N N . VAL A 1 95 ? 17.905 -9.395 -8.800 1.00 85.69 95 VAL A N 1
ATOM 723 C CA . VAL A 1 95 ? 17.555 -9.664 -7.400 1.00 85.69 95 VAL A CA 1
ATOM 724 C C . VAL A 1 95 ? 18.234 -10.935 -6.921 1.00 85.69 95 VAL A C 1
ATOM 726 O O . VAL A 1 95 ? 18.454 -11.874 -7.687 1.00 85.69 95 VAL A O 1
ATOM 729 N N . SER A 1 96 ? 18.593 -10.964 -5.644 1.00 85.62 96 SER A N 1
ATOM 730 C CA . SER A 1 96 ? 18.934 -12.206 -4.956 1.00 85.62 96 SER A CA 1
ATOM 731 C C . SER A 1 96 ? 17.672 -13.023 -4.659 1.00 85.62 96 SER A C 1
ATOM 733 O O . SER A 1 96 ? 16.562 -12.493 -4.672 1.00 85.62 96 SER A O 1
ATOM 735 N N . PHE A 1 97 ? 17.828 -14.320 -4.375 1.00 81.19 97 PHE A N 1
ATOM 736 C CA . PHE A 1 97 ? 16.688 -15.197 -4.078 1.00 81.19 97 PHE A CA 1
ATOM 737 C C . PHE A 1 97 ? 15.855 -14.724 -2.878 1.00 81.19 97 PHE A C 1
ATOM 739 O O . PHE A 1 97 ? 14.632 -14.818 -2.915 1.00 81.19 97 PHE A O 1
ATOM 746 N N . SER A 1 98 ? 16.492 -14.153 -1.853 1.00 81.69 98 SER A N 1
ATOM 747 C CA . SER A 1 98 ? 15.810 -13.601 -0.675 1.00 81.69 98 SER A CA 1
ATOM 748 C C . SER A 1 98 ? 14.998 -12.336 -0.971 1.00 81.69 98 SER A C 1
ATOM 750 O O . SER A 1 98 ? 14.118 -11.980 -0.200 1.00 81.69 98 SER A O 1
ATOM 752 N N . GLU A 1 99 ? 15.273 -11.649 -2.080 1.00 82.25 99 GLU A N 1
ATOM 753 C CA . GLU A 1 99 ? 14.573 -10.424 -2.485 1.00 82.25 99 GLU A CA 1
ATOM 754 C C . GLU A 1 99 ? 13.416 -10.701 -3.459 1.00 82.25 99 GLU A C 1
ATOM 756 O O . GLU A 1 99 ? 12.773 -9.759 -3.919 1.00 82.25 99 GLU A O 1
ATOM 761 N N . ILE A 1 100 ? 13.140 -11.963 -3.808 1.00 84.12 100 ILE A N 1
ATOM 762 C CA . ILE A 1 100 ? 12.077 -12.305 -4.769 1.00 84.12 100 ILE A CA 1
ATOM 763 C C . ILE A 1 100 ? 10.692 -12.016 -4.191 1.00 84.12 100 ILE A C 1
ATOM 765 O O . ILE A 1 100 ? 9.868 -11.429 -4.886 1.00 84.12 100 ILE A O 1
ATOM 769 N N . ASP A 1 101 ? 10.462 -12.339 -2.915 1.00 81.69 101 ASP A N 1
ATOM 770 C CA . ASP A 1 101 ? 9.222 -11.992 -2.195 1.00 81.69 101 ASP A CA 1
ATOM 771 C C . ASP A 1 101 ? 8.956 -10.477 -2.219 1.00 81.69 101 ASP A C 1
ATOM 773 O O . ASP A 1 101 ? 7.828 -9.982 -2.226 1.00 81.69 101 ASP A O 1
ATOM 777 N N . SER A 1 102 ? 10.044 -9.723 -2.371 1.00 82.69 102 SER A N 1
ATOM 778 C CA . SER A 1 102 ? 10.036 -8.283 -2.476 1.00 82.69 102 SER A CA 1
ATOM 779 C C . SER A 1 102 ? 9.457 -7.750 -3.814 1.00 82.69 102 SER A C 1
ATOM 781 O O . SER A 1 102 ? 9.272 -6.546 -4.016 1.00 82.69 102 SER A O 1
ATOM 783 N N . LEU A 1 103 ? 9.140 -8.631 -4.757 1.00 87.88 103 LEU A N 1
ATOM 784 C CA . LEU A 1 103 ? 8.547 -8.284 -6.048 1.00 87.88 103 LEU A CA 1
ATOM 785 C C . LEU A 1 103 ? 7.055 -8.641 -6.135 1.00 87.88 103 LEU A C 1
ATOM 787 O O . LEU A 1 103 ? 6.515 -8.764 -7.235 1.00 87.88 103 LEU A O 1
ATOM 791 N N . SER A 1 104 ? 6.403 -8.815 -4.985 1.00 87.00 104 SER A N 1
ATOM 792 C CA . SER A 1 104 ? 4.972 -9.104 -4.892 1.00 87.00 104 SER A CA 1
ATOM 793 C C . SER A 1 104 ? 4.109 -7.955 -5.416 1.00 87.00 104 SER A C 1
ATOM 795 O O . SER A 1 104 ? 4.476 -6.782 -5.307 1.00 87.00 104 SER A O 1
ATOM 797 N N . ARG A 1 105 ? 2.953 -8.311 -5.989 1.00 88.31 105 ARG A N 1
ATOM 798 C CA . ARG A 1 105 ? 1.931 -7.358 -6.441 1.00 88.31 105 ARG A CA 1
ATOM 799 C C . ARG A 1 105 ? 1.448 -6.486 -5.273 1.00 88.31 105 ARG A C 1
ATOM 801 O O . ARG A 1 105 ? 1.548 -6.885 -4.119 1.00 88.31 105 ARG A O 1
ATOM 808 N N . GLY A 1 106 ? 1.005 -5.268 -5.583 1.00 86.19 106 GLY A N 1
ATOM 809 C CA . GLY A 1 106 ? 0.451 -4.313 -4.620 1.00 86.19 106 GLY A CA 1
ATOM 810 C C . GLY A 1 106 ? 1.512 -3.585 -3.800 1.00 86.19 106 GLY A C 1
ATOM 811 O O . GLY A 1 106 ? 1.229 -2.563 -3.179 1.00 86.19 106 GLY A O 1
ATOM 812 N N . ARG A 1 107 ? 2.763 -4.052 -3.835 1.00 87.31 107 ARG A N 1
ATOM 813 C CA . ARG A 1 107 ? 3.818 -3.479 -3.014 1.00 87.31 107 ARG A CA 1
ATOM 814 C C . ARG A 1 107 ? 4.274 -2.122 -3.532 1.00 87.31 107 ARG A C 1
ATOM 816 O O . ARG A 1 107 ? 4.584 -1.971 -4.715 1.00 87.31 107 ARG A O 1
ATOM 823 N N . VAL A 1 108 ? 4.365 -1.161 -2.617 1.00 90.38 108 VAL A N 1
ATOM 824 C CA . VAL A 1 108 ? 4.849 0.193 -2.898 1.00 90.38 108 VAL A CA 1
ATOM 825 C C . VAL A 1 108 ? 6.368 0.207 -2.869 1.00 90.38 108 VAL A C 1
ATOM 827 O O . VAL A 1 108 ? 6.992 -0.263 -1.916 1.00 90.38 108 VAL A O 1
ATOM 830 N N . VAL A 1 109 ? 6.976 0.746 -3.919 1.00 91.75 109 VAL A N 1
ATOM 831 C CA . VAL A 1 109 ? 8.420 0.725 -4.108 1.00 91.75 109 VAL A CA 1
ATOM 832 C C . VAL A 1 109 ? 8.943 2.065 -4.608 1.00 91.75 109 VAL A C 1
ATOM 834 O O . VAL A 1 109 ? 8.333 2.678 -5.481 1.00 91.75 109 VAL A O 1
ATOM 837 N N . PRO A 1 110 ? 10.075 2.546 -4.076 1.00 94.19 110 PRO A N 1
ATOM 838 C CA . PRO A 1 110 ? 10.636 3.810 -4.504 1.00 94.19 110 PRO A CA 1
ATOM 839 C C . PRO A 1 110 ? 11.354 3.653 -5.844 1.00 94.19 110 PRO A C 1
ATOM 841 O O . PRO A 1 110 ? 12.172 2.745 -6.044 1.00 94.19 110 PRO A O 1
ATOM 844 N N . ILE A 1 111 ? 11.081 4.571 -6.761 1.00 94.25 111 ILE A N 1
ATOM 845 C CA . ILE A 1 111 ? 11.634 4.565 -8.109 1.00 94.25 111 ILE A CA 1
ATOM 846 C C . ILE A 1 111 ? 12.119 5.955 -8.513 1.00 94.25 111 ILE A C 1
ATOM 848 O O . ILE A 1 111 ? 11.702 6.981 -7.975 1.00 94.25 111 ILE A O 1
ATOM 852 N N . LYS A 1 112 ? 12.998 5.976 -9.511 1.00 94.06 112 LYS A N 1
ATOM 853 C CA . LYS A 1 112 ? 13.335 7.174 -10.267 1.00 94.06 112 LYS A CA 1
ATOM 854 C C . LYS A 1 112 ? 13.050 6.968 -11.734 1.00 94.06 112 LYS A C 1
ATOM 856 O O . LYS A 1 112 ? 13.382 5.911 -12.268 1.00 94.06 112 LYS A O 1
ATOM 861 N N . TYR A 1 113 ? 12.503 7.978 -12.386 1.00 92.12 113 TYR A N 1
ATOM 862 C CA . TYR A 1 113 ? 12.152 7.920 -13.799 1.00 92.12 113 TYR A CA 1
ATOM 863 C C . TYR A 1 113 ? 12.661 9.156 -14.542 1.00 92.12 113 TYR A C 1
ATOM 865 O O . TYR A 1 113 ? 13.083 10.143 -13.935 1.00 92.12 113 TYR A O 1
ATOM 873 N N . ASN A 1 114 ? 12.698 9.060 -15.869 1.00 90.88 114 ASN A N 1
ATOM 874 C CA . ASN A 1 114 ? 12.979 10.197 -16.735 1.00 90.88 114 ASN A CA 1
ATOM 875 C C . ASN A 1 114 ? 11.640 10.877 -17.080 1.00 90.88 114 ASN A C 1
ATOM 877 O O . ASN A 1 114 ? 10.775 10.216 -17.651 1.00 90.88 114 ASN A O 1
ATOM 881 N N . PRO A 1 115 ? 11.439 12.169 -16.779 1.00 87.88 115 PRO A N 1
ATOM 882 C CA . PRO A 1 115 ? 10.175 12.843 -17.077 1.00 87.88 115 PRO A CA 1
ATOM 883 C C . PRO A 1 115 ? 9.909 12.998 -18.583 1.00 87.88 115 PRO A C 1
ATOM 885 O O . PRO A 1 115 ? 8.762 13.170 -18.984 1.00 87.88 115 PRO A O 1
ATOM 888 N N . ILE A 1 116 ? 10.947 12.923 -19.425 1.00 88.44 116 ILE A N 1
ATOM 889 C CA . ILE A 1 116 ? 10.820 12.960 -20.891 1.00 88.44 116 ILE A CA 1
ATOM 890 C C . ILE A 1 116 ? 10.429 11.578 -21.443 1.00 88.44 116 ILE A C 1
ATOM 892 O O . ILE A 1 116 ? 9.692 11.495 -22.422 1.00 88.44 116 ILE A O 1
ATOM 896 N N . ASP A 1 117 ? 10.909 10.499 -20.818 1.00 88.19 117 ASP A N 1
ATOM 897 C CA . ASP A 1 117 ? 10.602 9.113 -21.184 1.00 88.19 117 ASP A CA 1
ATOM 898 C C . ASP A 1 117 ? 10.225 8.303 -19.938 1.00 88.19 117 ASP A C 1
ATOM 900 O O . ASP A 1 117 ? 11.072 7.733 -19.245 1.00 88.19 117 ASP A O 1
ATOM 904 N N . THR A 1 118 ? 8.923 8.246 -19.669 1.00 91.06 118 THR A N 1
ATOM 905 C CA . THR A 1 118 ? 8.348 7.568 -18.502 1.00 91.06 118 THR A CA 1
ATOM 906 C C . THR A 1 118 ? 8.253 6.051 -18.668 1.00 91.06 118 THR A C 1
ATOM 908 O O . THR A 1 118 ? 7.910 5.353 -17.711 1.00 91.06 118 THR A O 1
ATOM 911 N N . SER A 1 119 ? 8.577 5.510 -19.850 1.00 89.50 119 SER A N 1
ATOM 912 C CA . SER A 1 119 ? 8.413 4.081 -20.156 1.00 89.50 119 SER A CA 1
ATOM 913 C C . SER A 1 119 ? 9.270 3.175 -19.273 1.00 89.50 119 SER A C 1
ATOM 915 O O . SER A 1 119 ? 8.941 2.003 -19.060 1.00 89.50 119 SER A O 1
ATOM 917 N N . GLN A 1 120 ? 10.367 3.715 -18.742 1.00 90.25 120 GLN A N 1
ATOM 918 C CA . GLN A 1 120 ? 11.307 2.979 -17.921 1.00 90.25 120 GLN A CA 1
ATOM 919 C C . GLN A 1 120 ? 11.754 3.779 -16.699 1.00 90.25 120 GLN A C 1
ATOM 921 O O . GLN A 1 120 ? 11.975 4.989 -16.745 1.00 90.25 120 GLN A O 1
ATOM 926 N N . ALA A 1 121 ? 11.960 3.051 -15.609 1.00 93.00 121 ALA A N 1
ATOM 927 C CA . ALA A 1 121 ? 12.404 3.582 -14.337 1.00 93.00 121 ALA A CA 1
ATOM 928 C C . ALA A 1 121 ? 13.492 2.693 -13.724 1.00 93.00 121 ALA A C 1
ATOM 930 O O . ALA A 1 121 ? 13.726 1.545 -14.119 1.00 93.00 121 ALA A O 1
ATOM 931 N N . ILE A 1 122 ? 14.165 3.231 -12.717 1.00 92.25 122 ILE A N 1
ATOM 932 C CA . ILE A 1 122 ? 15.136 2.523 -11.887 1.00 92.25 122 ILE A CA 1
ATOM 933 C C . ILE A 1 122 ? 14.668 2.522 -10.437 1.00 92.25 122 ILE A C 1
ATOM 935 O O . ILE A 1 122 ? 13.930 3.403 -10.015 1.00 92.25 122 ILE A O 1
ATOM 939 N N . TRP A 1 123 ? 15.138 1.564 -9.644 1.00 91.19 123 TRP A N 1
ATOM 940 C CA . TRP A 1 123 ? 14.911 1.598 -8.198 1.00 91.19 123 TRP A CA 1
ATOM 941 C C . TRP A 1 123 ? 15.633 2.785 -7.562 1.00 91.19 123 TRP A C 1
ATOM 943 O O . TRP A 1 123 ? 16.827 2.980 -7.829 1.00 91.19 123 TRP A O 1
ATOM 953 N N . ASP A 1 124 ? 14.962 3.536 -6.688 1.00 91.12 124 ASP A N 1
ATOM 954 C CA . ASP A 1 124 ? 15.665 4.515 -5.864 1.00 91.12 124 ASP A CA 1
ATOM 955 C C . ASP A 1 124 ? 16.305 3.815 -4.663 1.00 91.12 124 ASP A C 1
ATOM 957 O O . ASP A 1 124 ? 15.645 3.129 -3.884 1.00 91.12 124 ASP A O 1
ATOM 961 N N . LYS A 1 125 ? 17.620 3.976 -4.522 1.00 88.12 125 LYS A N 1
ATOM 962 C CA . LYS A 1 125 ? 18.387 3.410 -3.405 1.00 88.12 125 LYS A CA 1
ATOM 963 C C . LYS A 1 125 ? 18.451 4.350 -2.204 1.00 88.12 125 LYS A C 1
ATOM 965 O O . LYS A 1 125 ? 18.868 3.921 -1.138 1.00 88.12 125 LYS A O 1
ATOM 970 N N . SER A 1 126 ? 18.089 5.618 -2.387 1.00 89.19 126 SER A N 1
ATOM 971 C CA . SER A 1 126 ? 18.111 6.635 -1.338 1.00 89.19 126 SER A CA 1
ATOM 972 C C . SER A 1 126 ? 16.823 7.462 -1.399 1.00 89.19 126 SER A C 1
ATOM 974 O O . SER A 1 126 ? 16.890 8.655 -1.711 1.00 89.19 126 SER A O 1
ATOM 976 N N . PRO A 1 127 ? 15.658 6.831 -1.165 1.00 89.19 127 PRO A N 1
ATOM 977 C CA . PRO A 1 127 ? 14.375 7.500 -1.301 1.00 89.19 127 PRO A CA 1
ATOM 978 C C . PRO A 1 127 ? 14.182 8.580 -0.240 1.00 89.19 127 PRO A C 1
ATOM 980 O O . PRO A 1 127 ? 14.531 8.399 0.928 1.00 89.19 127 PRO A O 1
ATOM 983 N N . ASP A 1 128 ? 13.549 9.675 -0.647 1.00 89.62 128 ASP A N 1
ATOM 984 C CA . ASP A 1 128 ? 12.964 10.627 0.288 1.00 89.62 128 ASP A CA 1
ATOM 985 C C . ASP A 1 128 ? 11.674 10.018 0.852 1.00 89.62 128 ASP A C 1
ATOM 987 O O . ASP A 1 128 ? 10.680 9.864 0.134 1.00 89.62 128 ASP A O 1
ATOM 991 N N . ARG A 1 129 ? 11.710 9.607 2.125 1.00 85.81 129 ARG A N 1
ATOM 992 C CA . ARG A 1 129 ? 10.574 8.933 2.768 1.00 85.81 129 ARG A CA 1
ATOM 993 C C . ARG A 1 129 ? 9.366 9.849 2.905 1.00 85.81 129 ARG A C 1
ATOM 995 O O . ARG A 1 129 ? 8.261 9.385 2.644 1.00 85.81 129 ARG A O 1
ATOM 1002 N N . ALA A 1 130 ? 9.579 11.113 3.271 1.00 88.88 130 ALA A N 1
ATOM 1003 C CA . ALA A 1 130 ? 8.491 12.064 3.466 1.00 88.88 130 ALA A CA 1
ATOM 1004 C C . ALA A 1 130 ? 7.760 12.287 2.141 1.00 88.88 130 ALA A C 1
ATOM 1006 O O . ALA A 1 130 ? 6.555 12.066 2.050 1.00 88.88 130 ALA A O 1
ATOM 1007 N N . ARG A 1 131 ? 8.512 12.561 1.068 1.00 90.38 131 ARG A N 1
ATOM 1008 C CA . ARG A 1 131 ? 7.926 12.718 -0.268 1.00 90.38 131 ARG A CA 1
ATOM 1009 C C . ARG A 1 131 ? 7.232 11.446 -0.765 1.00 90.38 131 ARG A C 1
ATOM 1011 O O . ARG A 1 131 ? 6.166 11.502 -1.368 1.00 90.38 131 ARG A 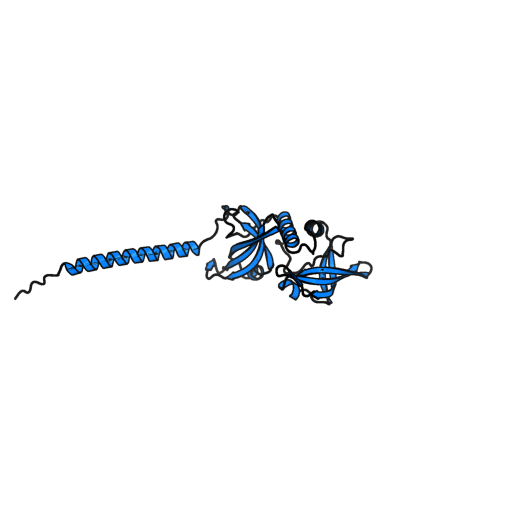O 1
ATOM 1018 N N . SER A 1 132 ? 7.818 10.280 -0.496 1.00 91.06 132 SER A N 1
ATOM 1019 C CA . SER A 1 132 ? 7.222 8.989 -0.863 1.00 91.06 132 SER A CA 1
ATOM 1020 C C . SER A 1 132 ? 5.876 8.755 -0.164 1.00 91.06 132 SER A C 1
ATOM 1022 O O . SER A 1 132 ? 4.937 8.254 -0.784 1.00 91.06 132 SER A O 1
ATOM 1024 N N . GLN A 1 133 ? 5.772 9.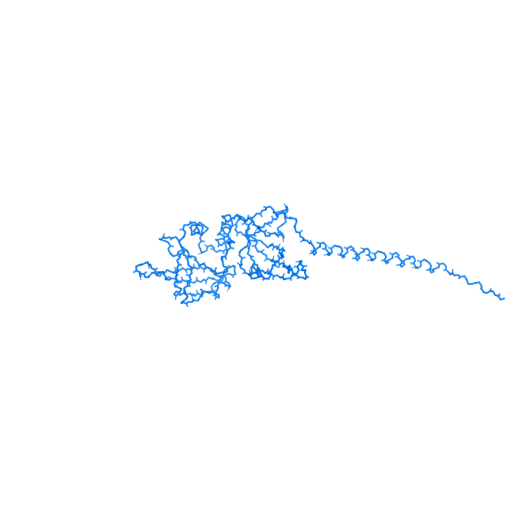131 1.114 1.00 89.69 133 GLN A N 1
ATOM 1025 C CA . GLN A 1 133 ? 4.528 9.070 1.883 1.00 89.69 133 GLN A CA 1
ATOM 1026 C C . GLN A 1 133 ? 3.493 10.067 1.358 1.00 89.69 133 GLN A C 1
ATOM 1028 O O . GLN A 1 133 ? 2.330 9.699 1.216 1.00 89.69 133 GLN A O 1
ATOM 1033 N N . GLU A 1 134 ? 3.905 11.292 1.022 1.00 92.69 134 GLU A N 1
ATOM 1034 C CA . GLU A 1 134 ? 3.034 12.308 0.418 1.00 92.69 134 GLU A CA 1
ATOM 1035 C C . GLU A 1 134 ? 2.436 11.826 -0.906 1.00 92.69 134 GLU A C 1
ATOM 1037 O O . GLU A 1 134 ? 1.216 11.845 -1.066 1.00 92.69 134 GLU A O 1
ATOM 1042 N N . HIS A 1 135 ? 3.263 11.309 -1.820 1.00 93.50 135 HIS A N 1
ATOM 1043 C CA . HIS A 1 135 ? 2.794 10.777 -3.103 1.00 93.50 135 HIS A CA 1
ATOM 1044 C C . HIS A 1 135 ? 1.806 9.618 -2.908 1.00 93.50 135 HIS A C 1
ATOM 1046 O O . HIS A 1 135 ? 0.749 9.594 -3.537 1.00 93.50 135 HIS A O 1
ATOM 1052 N N . LEU A 1 136 ? 2.103 8.677 -2.005 1.00 92.50 136 LEU A N 1
ATOM 1053 C CA . LEU A 1 136 ? 1.195 7.565 -1.715 1.00 92.50 136 LEU A CA 1
ATOM 1054 C C . LEU A 1 136 ? -0.131 8.045 -1.103 1.00 92.50 136 LEU A C 1
ATOM 1056 O O . LEU A 1 136 ? -1.198 7.573 -1.496 1.00 92.50 136 LEU A O 1
ATOM 1060 N N . ALA A 1 137 ? -0.082 8.982 -0.153 1.00 93.25 137 ALA A N 1
ATOM 1061 C CA . ALA A 1 137 ? -1.273 9.548 0.472 1.00 93.25 137 ALA A CA 1
ATOM 1062 C C . ALA A 1 137 ? -2.152 10.278 -0.551 1.00 93.25 137 ALA A C 1
ATOM 1064 O O . ALA A 1 137 ? -3.375 10.116 -0.530 1.00 93.25 137 ALA A O 1
ATOM 1065 N N . LEU A 1 138 ? -1.533 11.042 -1.456 1.00 94.88 138 LEU A N 1
ATOM 1066 C CA . LEU A 1 138 ? -2.231 11.755 -2.518 1.00 94.88 138 LEU A CA 1
ATOM 1067 C C . LEU A 1 138 ? -2.889 10.767 -3.483 1.00 94.88 138 LEU A C 1
ATOM 1069 O O . LEU A 1 138 ? -4.100 10.848 -3.687 1.00 94.88 138 LEU A O 1
ATOM 1073 N N . TYR A 1 139 ? -2.135 9.778 -3.970 1.00 95.00 139 TYR A N 1
ATOM 1074 C CA . TYR A 1 139 ? -2.647 8.713 -4.835 1.00 95.00 139 TYR A CA 1
ATOM 1075 C C . TYR A 1 139 ? -3.875 8.020 -4.242 1.00 95.00 139 TYR A C 1
ATOM 1077 O O . TYR A 1 139 ? -4.913 7.941 -4.893 1.00 95.00 139 TYR A O 1
ATOM 1085 N N . LEU A 1 140 ? -3.806 7.573 -2.985 1.00 93.00 140 LEU A N 1
ATOM 1086 C CA . LEU A 1 140 ? -4.928 6.882 -2.342 1.00 93.00 140 LEU A CA 1
ATOM 1087 C C . LEU A 1 140 ? -6.150 7.792 -2.156 1.00 93.00 140 LEU A C 1
ATOM 1089 O O . LEU A 1 140 ? -7.280 7.316 -2.237 1.00 93.00 140 LEU A O 1
ATOM 1093 N N . SER A 1 141 ? -5.944 9.091 -1.924 1.00 94.12 141 SER A N 1
ATOM 1094 C CA . SER A 1 141 ? -7.043 10.057 -1.802 1.00 94.12 141 SER A CA 1
ATOM 1095 C C . SER A 1 141 ? -7.733 10.350 -3.139 1.00 94.12 141 SER A C 1
ATOM 1097 O O . SER A 1 141 ? -8.950 10.509 -3.175 1.00 94.12 141 SER A O 1
ATOM 1099 N N . VAL A 1 142 ? -6.971 10.369 -4.238 1.00 94.62 142 VAL A N 1
ATOM 1100 C CA . VAL A 1 142 ? -7.496 10.541 -5.600 1.00 94.62 142 VAL A CA 1
ATOM 1101 C C . VAL A 1 142 ? -8.185 9.263 -6.071 1.00 94.62 142 VAL A C 1
ATOM 1103 O O . VAL A 1 142 ? -9.272 9.327 -6.644 1.00 94.62 142 VAL A O 1
ATOM 1106 N N . LYS A 1 143 ? -7.585 8.099 -5.795 1.00 93.56 143 LYS A N 1
ATOM 1107 C CA . LYS A 1 143 ? -8.145 6.786 -6.130 1.00 93.56 143 LYS A CA 1
ATOM 1108 C C . LYS A 1 143 ? -9.457 6.525 -5.389 1.00 93.56 143 LYS A C 1
ATOM 1110 O O . LYS A 1 143 ? -10.363 5.955 -5.983 1.00 93.56 143 LYS A O 1
ATOM 1115 N N . HIS A 1 144 ? -9.580 6.967 -4.136 1.00 94.06 144 HIS A N 1
ATOM 1116 C CA . HIS A 1 144 ? -10.779 6.758 -3.319 1.00 94.06 144 HIS A CA 1
ATOM 1117 C C . HIS A 1 144 ? -11.247 8.046 -2.631 1.00 94.06 144 HIS A C 1
ATOM 1119 O O . HIS A 1 144 ? -11.046 8.212 -1.422 1.00 94.06 144 HIS A O 1
ATOM 1125 N N . PRO A 1 145 ? -11.941 8.945 -3.355 1.00 91.38 145 PRO A N 1
ATOM 1126 C CA . PRO A 1 145 ? -12.405 10.220 -2.803 1.00 91.38 145 PRO A CA 1
ATOM 1127 C C . PRO A 1 145 ? -13.401 10.076 -1.641 1.00 91.38 145 PRO A C 1
ATOM 1129 O O . PRO A 1 145 ? -13.595 11.016 -0.874 1.00 91.38 145 PRO A O 1
ATOM 1132 N N . GLY A 1 146 ? -14.061 8.917 -1.526 1.00 89.25 146 GLY A N 1
ATOM 1133 C CA . GLY A 1 146 ? -14.993 8.598 -0.438 1.00 89.25 146 GLY A CA 1
ATOM 1134 C C . GLY A 1 146 ? -14.342 8.064 0.846 1.00 89.25 146 GLY A C 1
ATOM 1135 O O . GLY A 1 146 ? -15.054 7.850 1.826 1.00 89.25 146 GLY A O 1
ATOM 1136 N N . ASP A 1 147 ? -13.027 7.826 0.845 1.00 93.44 147 ASP A N 1
ATOM 1137 C CA . ASP A 1 147 ? -12.245 7.397 2.013 1.00 93.44 147 ASP A CA 1
ATOM 1138 C C . ASP A 1 147 ? -11.540 8.609 2.671 1.00 93.44 147 ASP A C 1
ATOM 1140 O O . ASP A 1 147 ? -11.964 9.757 2.537 1.00 93.44 147 ASP A O 1
ATOM 1144 N N . LEU A 1 148 ? -10.472 8.375 3.436 1.00 95.19 148 LEU A N 1
ATOM 1145 C CA . LEU A 1 148 ? -9.663 9.415 4.063 1.00 95.19 148 LEU A CA 1
ATOM 1146 C C . LEU A 1 148 ? -9.039 10.359 3.024 1.00 95.19 148 LEU A C 1
ATOM 1148 O O . LEU A 1 148 ? -8.385 9.912 2.073 1.00 95.19 148 LEU A O 1
ATOM 1152 N N . SER A 1 149 ? -9.163 11.665 3.281 1.00 95.88 149 SER A N 1
ATOM 1153 C CA . SER A 1 149 ? -8.503 12.707 2.489 1.00 95.88 149 SER A CA 1
ATOM 1154 C C . SER A 1 149 ? -6.979 12.651 2.624 1.00 95.88 149 SER A C 1
ATOM 1156 O O . SER A 1 149 ? -6.441 12.070 3.574 1.00 95.88 149 SER A O 1
ATOM 1158 N N . TYR A 1 150 ? -6.285 13.307 1.693 1.00 95.38 150 TYR A N 1
ATOM 1159 C CA . TYR A 1 150 ? -4.832 13.476 1.713 1.00 95.38 150 TYR A CA 1
ATOM 1160 C C . TYR A 1 150 ? -4.321 13.991 3.068 1.00 95.38 150 TYR A C 1
ATOM 1162 O O . TYR A 1 150 ? -3.449 13.377 3.687 1.00 95.38 150 TYR A O 1
ATOM 1170 N N . GLU A 1 151 ? -4.923 15.065 3.585 1.00 95.38 151 GLU A N 1
ATOM 1171 C CA . GLU A 1 151 ? -4.513 15.691 4.843 1.00 95.38 151 GLU A CA 1
ATOM 1172 C C . GLU A 1 151 ? -4.708 14.735 6.015 1.00 95.38 151 GLU A C 1
ATOM 1174 O O . GLU A 1 151 ? -3.849 14.653 6.887 1.00 95.38 151 GLU A O 1
ATOM 1179 N N . ARG A 1 152 ? -5.813 13.975 6.036 1.00 96.06 152 ARG A N 1
ATOM 1180 C CA . ARG A 1 152 ? -6.079 12.998 7.101 1.00 96.06 152 ARG A CA 1
ATOM 1181 C C . ARG A 1 152 ? -5.084 11.846 7.082 1.00 96.06 152 ARG A C 1
ATOM 1183 O O . ARG A 1 152 ? -4.630 11.437 8.147 1.00 96.06 152 ARG A O 1
ATOM 1190 N N . ARG A 1 153 ? -4.698 11.358 5.902 1.00 95.00 153 ARG A N 1
ATOM 1191 C CA . ARG A 1 153 ? -3.677 10.306 5.760 1.00 95.00 153 ARG A CA 1
ATOM 1192 C C . ARG A 1 153 ? -2.314 10.775 6.268 1.00 95.00 153 ARG A C 1
ATOM 1194 O O . ARG A 1 153 ? -1.707 10.078 7.076 1.00 95.00 153 ARG A O 1
ATOM 1201 N N . LEU A 1 154 ? -1.871 11.970 5.871 1.00 93.62 154 LEU A N 1
ATOM 1202 C CA . LEU A 1 154 ? -0.618 12.547 6.372 1.00 93.62 154 LEU A CA 1
ATOM 1203 C C . LEU A 1 154 ? -0.648 12.811 7.873 1.00 93.62 154 LEU A C 1
ATOM 1205 O O . LEU A 1 154 ? 0.349 12.637 8.568 1.00 93.62 154 LEU A O 1
ATOM 1209 N N . ASP A 1 155 ? -1.793 13.230 8.390 1.00 95.00 155 ASP A N 1
ATOM 1210 C CA . ASP A 1 155 ? -1.969 13.475 9.809 1.00 95.00 155 ASP A CA 1
ATOM 1211 C C . ASP A 1 155 ? -1.818 12.189 10.641 1.00 95.00 155 ASP A C 1
ATOM 1213 O O . ASP A 1 155 ? -1.125 12.164 11.660 1.00 95.00 155 ASP A O 1
ATOM 1217 N N . ILE A 1 156 ? -2.401 11.088 10.160 1.00 95.25 156 ILE A N 1
ATOM 1218 C CA . ILE A 1 156 ? -2.223 9.755 10.744 1.00 95.25 156 ILE A CA 1
ATOM 1219 C C . ILE A 1 156 ? -0.764 9.300 10.648 1.00 95.25 156 ILE A C 1
ATOM 1221 O O . ILE A 1 156 ? -0.266 8.695 11.594 1.00 95.25 156 ILE A O 1
ATOM 1225 N N . GLU A 1 157 ? -0.057 9.595 9.559 1.00 91.19 157 GLU A N 1
ATOM 1226 C CA . GLU A 1 157 ? 1.355 9.220 9.435 1.00 91.19 157 GLU A CA 1
ATOM 1227 C C . GLU A 1 157 ? 2.251 10.009 10.399 1.00 91.19 157 GLU A C 1
ATOM 1229 O O . GLU A 1 157 ? 3.097 9.431 11.078 1.00 91.19 157 GLU A O 1
ATOM 1234 N N . ASN A 1 158 ? 2.022 11.317 10.518 1.00 92.25 158 ASN A N 1
ATOM 1235 C CA . ASN A 1 158 ? 2.866 12.217 11.304 1.00 92.25 158 ASN A CA 1
ATOM 1236 C C . ASN A 1 158 ? 2.571 12.183 12.810 1.00 92.25 158 ASN A C 1
ATOM 1238 O O . ASN A 1 158 ? 3.467 12.402 13.624 1.00 92.25 158 ASN A O 1
ATOM 1242 N N . ARG A 1 159 ? 1.306 11.978 13.196 1.00 95.50 159 ARG A N 1
ATOM 1243 C CA . ARG A 1 159 ? 0.840 12.088 14.592 1.00 95.50 159 ARG A CA 1
ATOM 1244 C C . ARG A 1 159 ? 0.092 10.855 15.087 1.00 95.50 159 ARG A C 1
ATOM 1246 O O . ARG A 1 159 ? -0.357 10.835 16.234 1.00 95.50 159 ARG A O 1
ATOM 1253 N N . GLY A 1 160 ? -0.098 9.851 14.236 1.00 95.50 160 GLY A N 1
ATOM 1254 C CA . GLY A 1 160 ? -0.860 8.668 14.591 1.00 95.50 160 GLY A CA 1
ATOM 1255 C C . GLY A 1 160 ? -0.128 7.780 15.586 1.00 95.50 160 GLY A C 1
ATOM 1256 O O . GLY A 1 160 ? 1.086 7.595 15.541 1.00 95.50 160 GLY A O 1
ATOM 1257 N N . VAL A 1 161 ? -0.903 7.174 16.476 1.00 95.50 161 VAL A N 1
ATOM 1258 C CA . VAL A 1 161 ? -0.434 6.131 17.382 1.00 95.50 161 VAL A CA 1
ATOM 1259 C C . VAL A 1 161 ? -0.807 4.773 16.811 1.00 95.50 161 VAL A C 1
ATOM 1261 O O . VAL A 1 161 ? -1.872 4.602 16.220 1.00 95.50 161 VAL A O 1
ATOM 1264 N N . THR A 1 162 ? 0.081 3.797 16.981 1.00 95.81 162 THR A N 1
ATOM 1265 C CA . THR A 1 162 ? -0.188 2.416 16.570 1.00 95.81 162 THR A CA 1
ATOM 1266 C C . THR A 1 162 ? -0.713 1.628 17.764 1.00 95.81 162 THR A C 1
ATOM 1268 O O . THR A 1 162 ? -0.082 1.620 18.821 1.00 95.81 162 THR A O 1
ATOM 1271 N N . LYS A 1 163 ? -1.847 0.942 17.604 1.00 94.69 163 LYS A N 1
ATOM 1272 C CA . LYS A 1 163 ? -2.398 0.024 18.610 1.00 94.69 163 LYS A CA 1
ATOM 1273 C C . LYS A 1 163 ? -2.767 -1.315 17.990 1.00 94.69 163 LYS A C 1
ATOM 1275 O O . LYS A 1 163 ? -3.015 -1.414 16.790 1.00 94.69 163 LYS A O 1
ATOM 1280 N N . LYS A 1 164 ? -2.818 -2.352 18.825 1.00 94.69 164 LYS A N 1
ATOM 1281 C CA . LYS A 1 164 ? -3.466 -3.612 18.462 1.00 94.69 164 LYS A CA 1
ATOM 1282 C C . LYS A 1 164 ? -4.974 -3.461 18.627 1.00 94.69 164 LYS A C 1
ATOM 1284 O O . LYS A 1 164 ? -5.424 -2.941 19.645 1.00 94.69 164 LYS A O 1
ATOM 1289 N N . ALA A 1 165 ? -5.721 -3.910 17.629 1.00 96.19 165 ALA A N 1
ATOM 1290 C CA . ALA A 1 165 ? -7.173 -3.889 17.628 1.00 96.19 165 ALA A CA 1
ATOM 1291 C C . ALA A 1 165 ? -7.720 -5.238 17.158 1.00 96.19 165 ALA A C 1
ATOM 1293 O O . ALA A 1 165 ? -7.140 -5.867 16.270 1.00 96.19 165 ALA A O 1
ATOM 1294 N N . LEU A 1 166 ? -8.825 -5.672 17.758 1.00 97.19 166 LEU A N 1
ATOM 1295 C CA . LEU A 1 166 ? -9.583 -6.835 17.313 1.00 97.19 166 LEU A CA 1
ATOM 1296 C C . LEU A 1 166 ? -10.470 -6.422 16.138 1.00 97.19 166 LEU A C 1
ATOM 1298 O O . LEU A 1 166 ? -11.231 -5.468 16.254 1.00 97.19 166 LEU A O 1
ATOM 1302 N N . LEU A 1 167 ? -10.414 -7.143 15.023 1.00 97.50 167 LEU A N 1
ATOM 1303 C CA . LEU A 1 167 ? -11.358 -6.971 13.922 1.00 97.50 167 LEU A CA 1
ATOM 1304 C C . LEU A 1 167 ? -12.664 -7.702 14.258 1.00 97.50 167 LEU A C 1
ATOM 1306 O O . LEU A 1 167 ? -12.810 -8.895 13.991 1.00 97.50 167 LEU A O 1
ATOM 1310 N N . GLU A 1 168 ? -13.605 -7.002 14.886 1.00 97.25 168 GLU A N 1
ATOM 1311 C CA . GLU A 1 168 ? -14.895 -7.556 15.319 1.00 97.25 168 GLU A CA 1
ATOM 1312 C C . GLU A 1 168 ? -15.812 -7.886 14.146 1.00 97.25 168 GLU A C 1
ATOM 1314 O O . GLU A 1 168 ? -16.519 -8.899 14.158 1.00 97.25 168 GLU A O 1
ATOM 1319 N N . ASN A 1 169 ? -15.811 -7.025 13.132 1.00 95.94 169 ASN A N 1
ATOM 1320 C CA . ASN A 1 169 ? -16.602 -7.212 11.932 1.00 95.94 169 ASN A CA 1
ATOM 1321 C C . ASN A 1 169 ? -15.830 -6.752 10.701 1.00 95.94 169 ASN A C 1
ATOM 1323 O O . ASN A 1 169 ? -15.107 -5.758 10.741 1.00 95.94 169 ASN A O 1
ATOM 1327 N N . PHE A 1 170 ? -16.007 -7.483 9.611 1.00 96.44 170 PHE A N 1
ATOM 1328 C CA . PHE A 1 170 ? -15.461 -7.136 8.312 1.00 96.44 170 PHE A CA 1
ATOM 1329 C C . PHE A 1 170 ? -16.376 -7.714 7.241 1.00 96.44 170 PHE A C 1
ATOM 1331 O O . PHE A 1 170 ? -16.654 -8.916 7.254 1.00 96.44 170 PHE A O 1
ATOM 1338 N N . GLY A 1 171 ? -16.860 -6.866 6.340 1.00 94.75 171 GLY A N 1
ATOM 1339 C CA . GLY A 1 171 ? -17.743 -7.283 5.262 1.00 94.75 171 GLY A CA 1
ATOM 1340 C C . GLY A 1 171 ? -17.607 -6.380 4.049 1.00 94.75 171 GLY A C 1
ATOM 1341 O O . GLY A 1 171 ? -17.591 -5.159 4.177 1.00 94.75 171 GLY A O 1
ATOM 1342 N N . LEU A 1 172 ? -17.531 -6.992 2.868 1.00 96.25 172 LEU A N 1
ATOM 1343 C CA . LEU A 1 172 ? -17.614 -6.268 1.606 1.00 96.25 172 LEU A CA 1
ATOM 1344 C C . LEU A 1 172 ? -19.015 -5.676 1.448 1.00 96.25 172 LEU A C 1
ATOM 1346 O O . LEU A 1 172 ? -20.009 -6.364 1.688 1.00 96.25 172 LEU A O 1
ATOM 1350 N N . THR A 1 173 ? -19.107 -4.427 0.997 1.00 94.69 173 THR A N 1
ATOM 1351 C CA . THR A 1 173 ? -20.401 -3.792 0.688 1.00 94.69 173 THR A CA 1
ATOM 1352 C C . THR A 1 173 ? -20.968 -4.271 -0.652 1.00 94.69 173 THR A C 1
ATOM 1354 O O . THR A 1 173 ? -22.140 -4.051 -0.950 1.00 94.69 173 THR A O 1
ATOM 1357 N N . GLY A 1 174 ? -20.132 -4.932 -1.462 1.00 92.81 174 GLY A N 1
ATOM 1358 C CA . GLY A 1 174 ? -20.435 -5.353 -2.829 1.00 92.81 174 GLY A CA 1
ATOM 1359 C C . GLY A 1 174 ? -20.111 -4.296 -3.888 1.00 92.81 174 GLY A C 1
ATOM 1360 O O . GLY A 1 174 ? -20.283 -4.568 -5.074 1.00 92.81 174 GLY A O 1
ATOM 1361 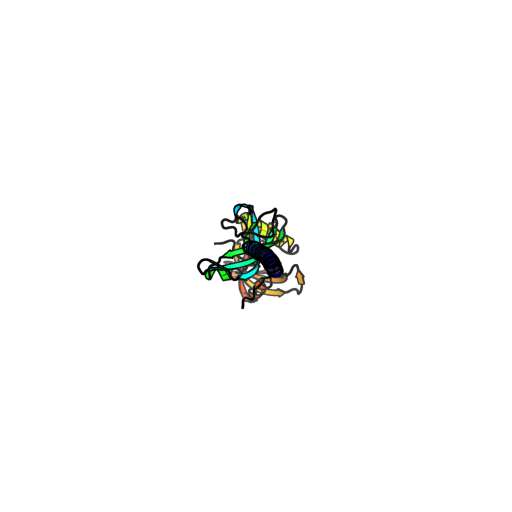N N . ARG A 1 175 ? -19.633 -3.110 -3.489 1.00 93.00 175 ARG A N 1
ATOM 1362 C CA . ARG A 1 175 ? -19.136 -2.083 -4.408 1.00 93.00 175 ARG A CA 1
ATOM 1363 C C . ARG A 1 175 ? -17.641 -2.281 -4.666 1.00 93.00 175 ARG A C 1
ATOM 1365 O O . ARG A 1 175 ? -16.858 -2.433 -3.733 1.00 93.00 175 ARG A O 1
ATOM 1372 N N . GLU A 1 176 ? -17.266 -2.214 -5.935 1.00 93.88 176 GLU A N 1
ATOM 1373 C CA . GLU A 1 176 ? -15.882 -2.118 -6.395 1.00 93.88 176 GLU A CA 1
ATOM 1374 C C . GLU A 1 176 ? -15.659 -0.715 -6.973 1.00 93.88 176 GLU A C 1
ATOM 1376 O O . GLU A 1 176 ? -16.513 -0.189 -7.694 1.00 93.88 176 GLU A O 1
ATOM 1381 N N . GLU A 1 177 ? -14.531 -0.095 -6.647 1.00 91.69 177 GLU A N 1
ATOM 1382 C CA . GLU A 1 177 ? -14.110 1.202 -7.174 1.00 91.69 177 GLU A CA 1
ATOM 1383 C C . GLU A 1 177 ? -12.625 1.112 -7.527 1.00 91.69 177 GLU A C 1
ATOM 1385 O O . GLU A 1 177 ? -11.812 0.722 -6.697 1.00 91.69 177 GLU A O 1
ATOM 1390 N N . ASN A 1 178 ? -12.248 1.454 -8.761 1.00 88.62 178 ASN A N 1
ATOM 1391 C CA . ASN A 1 178 ? -10.843 1.503 -9.190 1.00 88.62 178 ASN A CA 1
ATOM 1392 C C . ASN A 1 178 ? -10.021 0.222 -8.897 1.00 88.62 178 ASN A C 1
ATOM 1394 O O . ASN A 1 178 ? -8.821 0.305 -8.628 1.00 88.62 178 ASN A O 1
ATOM 1398 N N . GLY A 1 179 ? -10.662 -0.952 -8.968 1.00 87.50 179 GLY A N 1
ATOM 1399 C CA . GLY A 1 179 ? -10.042 -2.264 -8.735 1.00 87.50 179 GLY A CA 1
ATOM 1400 C C . GLY A 1 179 ? -9.945 -2.693 -7.266 1.00 87.50 179 GLY A C 1
ATOM 1401 O O . GLY A 1 179 ? -9.464 -3.794 -6.991 1.00 87.50 179 GLY A O 1
ATOM 1402 N N . ASP A 1 180 ? -10.410 -1.855 -6.337 1.00 92.06 180 ASP A N 1
ATOM 1403 C CA . ASP A 1 180 ? -10.433 -2.141 -4.905 1.00 92.06 180 ASP A CA 1
ATOM 1404 C C . ASP A 1 180 ? -11.880 -2.301 -4.427 1.00 92.06 180 ASP A C 1
ATOM 1406 O O . ASP A 1 180 ? -12.821 -1.695 -4.951 1.00 92.06 180 ASP A O 1
ATOM 1410 N N . TRP A 1 181 ? -12.067 -3.126 -3.404 1.00 94.19 181 TRP A N 1
ATOM 1411 C CA . TRP A 1 181 ? -13.380 -3.423 -2.851 1.00 94.19 181 TRP A CA 1
ATOM 1412 C C . TRP A 1 181 ? -13.696 -2.492 -1.690 1.00 94.19 181 TRP A C 1
ATOM 1414 O O . TRP A 1 181 ? -12.894 -2.346 -0.769 1.00 94.19 181 TRP A O 1
ATOM 1424 N N . GLU A 1 182 ? -14.887 -1.897 -1.694 1.00 95.62 182 GLU A N 1
ATOM 1425 C CA . GLU A 1 182 ? -15.392 -1.181 -0.528 1.00 95.62 182 GLU A CA 1
ATOM 1426 C C . GLU A 1 182 ? -15.804 -2.200 0.546 1.00 95.62 182 GLU A C 1
ATOM 1428 O O . GLU A 1 182 ? -16.569 -3.142 0.304 1.00 95.62 182 GLU A O 1
ATOM 1433 N N . ALA A 1 183 ? -15.301 -1.998 1.758 1.00 95.50 183 ALA A N 1
ATOM 1434 C CA . ALA A 1 183 ? -15.587 -2.822 2.916 1.00 95.50 183 ALA A CA 1
ATOM 1435 C C . ALA A 1 183 ? -16.014 -1.960 4.103 1.00 95.50 183 ALA A C 1
ATOM 1437 O O . ALA A 1 183 ? -15.509 -0.857 4.319 1.00 95.50 183 ALA A O 1
ATOM 1438 N N . GLU A 1 184 ? -16.923 -2.492 4.911 1.00 96.75 184 GLU A N 1
ATOM 1439 C CA . GLU A 1 184 ? -17.194 -1.988 6.248 1.00 96.75 184 GLU A CA 1
ATOM 1440 C C . GLU A 1 184 ? -16.398 -2.814 7.259 1.00 96.75 184 GLU A C 1
ATOM 1442 O O . GLU A 1 184 ? -16.482 -4.046 7.293 1.00 96.75 184 GLU A O 1
ATOM 1447 N N . ALA A 1 185 ? -15.616 -2.125 8.085 1.00 97.00 185 ALA A N 1
ATOM 1448 C CA . ALA A 1 185 ? -14.805 -2.740 9.118 1.00 97.00 185 ALA A CA 1
ATOM 1449 C C . ALA A 1 185 ? -15.133 -2.140 10.482 1.00 97.00 185 ALA A C 1
ATOM 1451 O O . ALA A 1 185 ? -15.169 -0.917 10.640 1.00 97.00 185 ALA A O 1
ATOM 1452 N N . THR A 1 186 ? -15.304 -3.012 11.472 1.00 98.12 186 THR A N 1
ATOM 1453 C CA . THR A 1 186 ? -15.427 -2.650 12.883 1.00 98.12 186 THR A CA 1
ATOM 1454 C C . THR A 1 186 ? -14.226 -3.192 13.629 1.00 98.12 186 THR A C 1
ATOM 1456 O O . THR A 1 186 ? -14.013 -4.405 13.681 1.00 98.12 186 THR A O 1
ATOM 1459 N N . ILE A 1 187 ? -13.450 -2.288 14.216 1.00 97.94 187 ILE A N 1
ATOM 1460 C CA . ILE A 1 187 ? -12.339 -2.635 15.093 1.00 97.94 187 ILE A CA 1
ATOM 1461 C C . ILE A 1 187 ? -12.710 -2.351 16.541 1.00 97.94 187 ILE A C 1
ATOM 1463 O O . ILE A 1 187 ? -13.399 -1.376 16.821 1.00 97.94 187 ILE A O 1
ATOM 1467 N N . GLN A 1 188 ? -12.192 -3.149 17.460 1.00 97.75 188 GLN A N 1
ATOM 1468 C CA . GLN A 1 188 ? -12.262 -2.898 18.889 1.00 97.75 188 GLN A CA 1
ATOM 1469 C C . GLN A 1 188 ? -10.865 -2.635 19.422 1.00 97.75 188 GLN A C 1
ATOM 1471 O O . GLN A 1 188 ? -9.933 -3.414 19.203 1.00 97.75 188 GLN A O 1
ATOM 1476 N N . ILE A 1 189 ? -10.725 -1.517 20.123 1.00 96.19 189 ILE A N 1
ATOM 1477 C CA . ILE A 1 189 ? -9.488 -1.116 20.777 1.00 96.19 189 ILE A CA 1
ATOM 1478 C C . ILE A 1 189 ? -9.723 -1.203 22.276 1.00 96.19 189 ILE A C 1
ATOM 1480 O O . ILE A 1 189 ? -10.630 -0.558 22.800 1.00 96.19 189 ILE A O 1
ATOM 1484 N N . THR A 1 190 ? -8.880 -1.974 22.954 1.00 92.69 190 THR A N 1
ATOM 1485 C CA . THR A 1 190 ? -8.838 -2.028 24.415 1.00 92.69 190 THR A CA 1
ATOM 1486 C C . THR A 1 190 ? -7.818 -1.016 24.923 1.00 92.69 190 THR A C 1
ATOM 1488 O O . THR A 1 190 ? -6.689 -0.939 24.423 1.00 92.69 190 THR A O 1
ATOM 1491 N N . ASP A 1 191 ? -8.224 -0.188 25.876 1.00 86.12 191 ASP A N 1
ATOM 1492 C CA . ASP A 1 191 ? -7.348 0.769 26.533 1.00 86.12 191 ASP A CA 1
ATOM 1493 C C . ASP A 1 191 ? -6.489 0.107 27.629 1.00 86.12 191 ASP A C 1
ATOM 1495 O O . ASP A 1 191 ? -6.520 -1.104 27.849 1.00 86.12 191 ASP A O 1
ATOM 1499 N N . THR A 1 192 ? -5.672 0.903 28.319 1.00 82.62 192 THR A N 1
ATOM 1500 C CA . THR A 1 192 ? -4.822 0.410 29.415 1.00 82.62 192 THR A CA 1
ATOM 1501 C C . THR A 1 192 ? -5.597 0.081 30.690 1.00 82.62 192 THR A C 1
ATOM 1503 O O . THR A 1 192 ? -5.057 -0.588 31.567 1.00 82.62 192 THR A O 1
ATOM 1506 N N . HIS A 1 193 ? -6.838 0.552 30.807 1.00 84.50 193 HIS A N 1
ATOM 1507 C CA . HIS A 1 193 ? -7.738 0.299 31.929 1.00 84.50 193 HIS A CA 1
ATOM 1508 C C . HIS A 1 193 ? -8.645 -0.921 31.691 1.00 84.50 193 HIS A C 1
ATOM 1510 O O . HIS A 1 193 ? -9.389 -1.310 32.590 1.00 84.50 193 HIS A O 1
ATOM 1516 N N . GLY A 1 194 ? -8.540 -1.564 30.522 1.00 83.62 194 GLY A N 1
ATOM 1517 C CA . GLY A 1 194 ? -9.340 -2.721 30.125 1.00 83.62 194 GLY A CA 1
ATOM 1518 C C . GLY A 1 194 ? -10.687 -2.356 29.497 1.00 83.62 194 GLY A C 1
ATOM 1519 O O . GLY A 1 194 ? -11.448 -3.254 29.132 1.00 83.62 194 GLY A O 1
ATOM 1520 N N . GLU A 1 195 ? -10.989 -1.068 29.332 1.00 90.38 195 GLU A N 1
ATOM 1521 C CA . GLU A 1 195 ? -12.181 -0.607 28.634 1.00 90.38 195 GLU A CA 1
ATOM 1522 C C . GLU A 1 195 ? -11.997 -0.799 27.128 1.00 90.38 195 GLU A C 1
ATOM 1524 O O . GLU A 1 195 ? -10.980 -0.428 26.540 1.00 90.38 195 GLU A O 1
ATOM 1529 N N . SER A 1 196 ? -12.983 -1.427 26.492 1.00 92.75 196 SER A N 1
ATOM 1530 C CA . SER A 1 196 ? -12.936 -1.729 25.065 1.00 92.75 196 SER A CA 1
ATOM 1531 C C . SER A 1 196 ? -13.981 -0.914 24.323 1.00 92.75 196 SER A C 1
ATOM 1533 O O . SER A 1 196 ? -15.165 -0.977 24.643 1.00 92.75 196 SER A O 1
ATOM 1535 N N . THR A 1 197 ? -13.541 -0.159 23.318 1.00 96.19 197 THR A N 1
ATOM 1536 C CA . THR A 1 197 ? -14.414 0.671 22.478 1.00 96.19 197 THR A CA 1
ATOM 1537 C C . THR A 1 197 ? -14.313 0.235 21.024 1.00 96.19 197 THR A C 1
ATOM 1539 O O . THR A 1 197 ? -13.208 0.028 20.511 1.00 96.19 197 THR A O 1
ATOM 1542 N N . SER A 1 198 ? -15.466 0.122 20.363 1.00 97.38 198 SER A N 1
ATOM 1543 C CA . SER A 1 198 ? -15.556 -0.273 18.957 1.00 97.38 198 SER A CA 1
ATOM 1544 C C . SER A 1 198 ? -15.717 0.931 18.031 1.00 97.38 198 SER A C 1
ATOM 1546 O O . SER A 1 198 ? -16.464 1.872 18.310 1.00 97.38 198 SER A O 1
ATOM 1548 N N . TYR A 1 199 ? -15.035 0.881 16.891 1.00 97.69 199 TYR A N 1
ATOM 1549 C CA . TYR A 1 199 ? -15.034 1.911 15.861 1.00 97.69 199 TYR A CA 1
ATOM 1550 C C . TYR A 1 199 ? -15.317 1.276 14.506 1.00 97.69 199 TYR A C 1
ATOM 1552 O O . TYR A 1 199 ? -14.605 0.368 14.081 1.00 97.69 199 TYR A O 1
ATOM 1560 N N . THR A 1 200 ? -16.338 1.784 13.818 1.00 97.31 200 THR A N 1
ATOM 1561 C CA . THR A 1 200 ? -16.728 1.324 12.481 1.00 97.31 200 THR A CA 1
ATOM 1562 C C . THR A 1 200 ? -16.415 2.388 11.447 1.00 97.31 200 THR A C 1
ATOM 1564 O O . THR A 1 200 ? -16.697 3.570 11.671 1.00 97.31 200 THR A O 1
ATOM 1567 N N . ARG A 1 201 ? -15.883 1.970 10.299 1.00 95.81 201 ARG A N 1
ATOM 1568 C CA . ARG A 1 201 ? -15.772 2.823 9.115 1.00 95.81 201 ARG A CA 1
ATOM 1569 C C . ARG A 1 201 ? -15.887 2.014 7.828 1.00 95.81 201 ARG A C 1
ATOM 15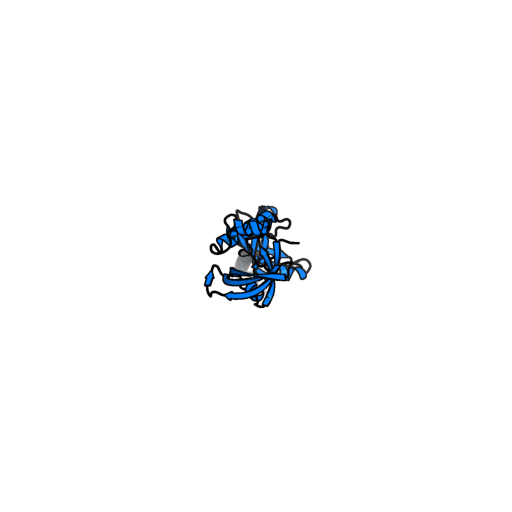71 O O . ARG A 1 201 ? -15.643 0.808 7.820 1.00 95.81 201 ARG A O 1
ATOM 1578 N N . ARG A 1 202 ? -16.194 2.720 6.742 1.00 95.50 202 ARG A N 1
ATOM 1579 C CA . ARG A 1 202 ? -16.006 2.218 5.379 1.00 95.50 202 ARG A CA 1
ATOM 1580 C C . ARG A 1 202 ? -14.612 2.580 4.885 1.00 95.50 202 ARG A C 1
ATOM 1582 O O . ARG A 1 202 ? -14.105 3.650 5.225 1.00 95.50 202 ARG A O 1
ATOM 1589 N N . LEU A 1 203 ? -13.999 1.674 4.139 1.00 95.00 203 LEU A N 1
ATOM 1590 C CA . LEU A 1 203 ? -12.666 1.817 3.562 1.00 95.00 203 LEU A CA 1
ATOM 1591 C C . LEU A 1 203 ? -12.539 0.929 2.322 1.00 95.00 203 LEU A C 1
ATOM 1593 O O . LEU A 1 203 ? -13.363 0.039 2.117 1.00 95.00 203 LEU A O 1
ATOM 1597 N N . TYR A 1 204 ? -11.504 1.160 1.522 1.00 94.12 204 TYR A N 1
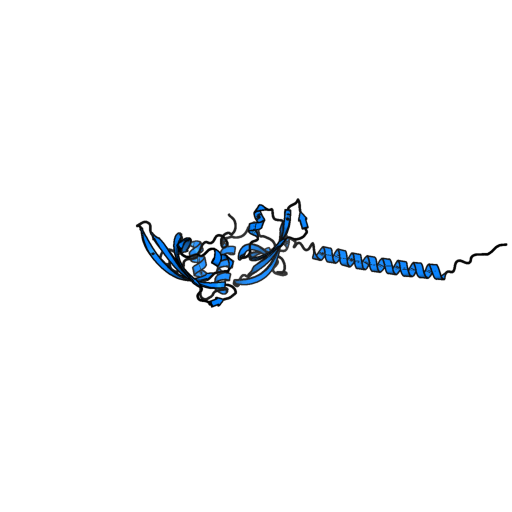ATOM 1598 C CA . TYR A 1 204 ? -11.211 0.345 0.345 1.00 94.12 204 TYR A CA 1
ATOM 1599 C C . TYR A 1 204 ? -10.043 -0.594 0.618 1.00 94.12 204 TYR A C 1
ATOM 1601 O O . TYR A 1 204 ? -9.087 -0.219 1.300 1.00 94.12 204 TYR A O 1
ATOM 1609 N N . VAL A 1 205 ? -10.155 -1.820 0.118 1.00 91.94 205 VAL A 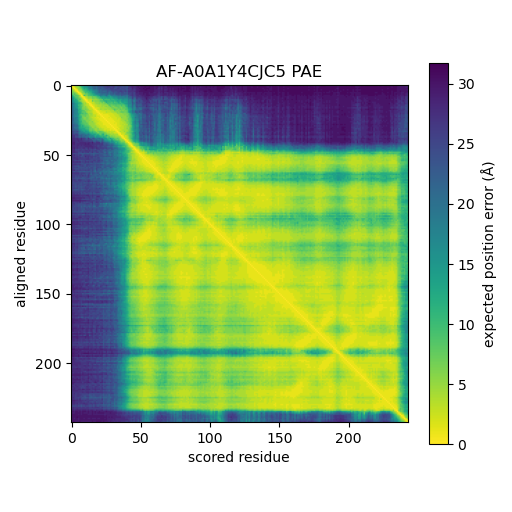N 1
ATOM 1610 C CA . VAL A 1 205 ? -9.150 -2.873 0.272 1.00 91.94 205 VAL A CA 1
ATOM 1611 C C . VAL A 1 205 ? -8.842 -3.511 -1.070 1.00 91.94 205 VAL A C 1
ATOM 1613 O O . VAL A 1 205 ? -9.732 -3.798 -1.875 1.00 91.94 205 VAL A O 1
ATOM 1616 N N . THR A 1 206 ? -7.568 -3.781 -1.296 1.00 89.00 206 THR A N 1
ATOM 1617 C CA . THR A 1 206 ? -7.124 -4.556 -2.453 1.00 89.00 206 THR A CA 1
ATOM 1618 C C . THR A 1 206 ? -7.456 -6.040 -2.274 1.00 89.00 206 THR A C 1
ATOM 1620 O O . THR A 1 206 ? -7.676 -6.525 -1.160 1.00 89.00 206 THR A O 1
ATOM 1623 N N . SER A 1 207 ? -7.441 -6.801 -3.372 1.00 85.00 207 SER A N 1
ATOM 1624 C CA . SER A 1 207 ? -7.643 -8.259 -3.308 1.00 85.00 207 SER A CA 1
ATOM 1625 C C . SER A 1 207 ? -6.597 -8.965 -2.430 1.00 85.00 207 SER A C 1
ATOM 1627 O O . SER A 1 207 ? -6.939 -9.892 -1.705 1.00 85.00 207 SER A O 1
ATOM 1629 N N . ASP A 1 208 ? -5.349 -8.486 -2.430 1.00 82.06 208 ASP A N 1
ATOM 1630 C CA . ASP A 1 208 ? -4.258 -9.064 -1.630 1.00 82.06 208 ASP A CA 1
ATOM 1631 C C . ASP A 1 208 ? -4.401 -8.744 -0.121 1.00 82.06 208 ASP A C 1
ATOM 1633 O O . ASP A 1 208 ? -3.933 -9.484 0.751 1.00 82.06 208 ASP A O 1
ATOM 1637 N N . GLU A 1 209 ? -5.061 -7.634 0.222 1.00 86.62 209 GLU A N 1
ATOM 1638 C CA . GLU A 1 209 ? -5.364 -7.265 1.610 1.00 86.62 209 GLU A CA 1
ATOM 1639 C C . GLU A 1 209 ? -6.567 -8.032 2.166 1.00 86.62 209 GLU A C 1
ATOM 1641 O O . GLU A 1 209 ? -6.590 -8.338 3.362 1.00 86.62 209 GLU A O 1
ATOM 1646 N N . LEU A 1 210 ? -7.538 -8.396 1.319 1.00 87.56 210 LEU A N 1
ATOM 1647 C CA . LEU A 1 210 ? -8.703 -9.192 1.724 1.00 87.56 210 LEU A CA 1
ATOM 1648 C C . LEU A 1 210 ? -8.305 -10.513 2.384 1.00 87.56 210 LEU A C 1
ATOM 1650 O O . LEU A 1 210 ? -8.884 -10.894 3.402 1.00 87.56 210 LEU A O 1
ATOM 1654 N N . ASP A 1 211 ? -7.268 -11.173 1.871 1.00 85.38 211 ASP A N 1
ATOM 1655 C CA . ASP A 1 211 ? -6.776 -12.441 2.417 1.00 85.38 211 ASP A CA 1
ATOM 1656 C C . ASP A 1 211 ? -6.217 -12.312 3.848 1.00 85.38 211 ASP A C 1
ATOM 1658 O O . ASP A 1 211 ? -6.163 -13.299 4.595 1.00 85.38 211 ASP A O 1
ATOM 1662 N N . GLN A 1 212 ? -5.838 -11.095 4.252 1.00 86.38 212 GLN A N 1
ATOM 1663 C CA . GLN A 1 212 ? -5.290 -10.772 5.572 1.00 86.38 212 GLN A CA 1
ATOM 1664 C C . GLN A 1 212 ? -6.357 -10.273 6.560 1.00 86.38 212 GLN A C 1
ATOM 1666 O O . GLN A 1 212 ? -6.119 -10.274 7.769 1.00 86.38 212 GLN A O 1
ATOM 1671 N N . LEU A 1 213 ? -7.532 -9.858 6.083 1.00 91.38 213 LEU A N 1
ATOM 1672 C CA . LEU A 1 213 ? -8.577 -9.239 6.898 1.00 91.38 213 LEU A CA 1
ATOM 1673 C C . LEU A 1 213 ? -9.678 -10.244 7.239 1.00 91.38 213 LEU A C 1
ATOM 1675 O O . LEU A 1 213 ? -10.698 -10.353 6.562 1.00 91.38 213 LEU A O 1
ATOM 1679 N N . LYS A 1 214 ? -9.479 -10.981 8.338 1.00 91.19 214 LYS A N 1
ATOM 1680 C CA . LYS A 1 214 ? -10.460 -11.953 8.841 1.00 91.19 214 LYS A CA 1
ATOM 1681 C C . LYS A 1 214 ? -11.008 -11.525 10.192 1.00 91.19 214 LYS A C 1
ATOM 1683 O O . LYS A 1 214 ? -10.261 -11.175 11.107 1.00 91.19 214 LYS A O 1
ATOM 1688 N N . LYS A 1 215 ? -12.331 -11.604 10.326 1.00 94.31 215 LYS A N 1
ATOM 1689 C CA . LYS A 1 215 ? -13.027 -11.394 11.597 1.00 94.31 215 LYS A CA 1
ATOM 1690 C C . LYS A 1 215 ? -12.398 -12.242 12.711 1.00 94.31 215 LYS A C 1
ATOM 1692 O O . LYS A 1 215 ? -12.088 -13.413 12.507 1.00 94.31 215 LYS A O 1
ATOM 1697 N N . GLY A 1 216 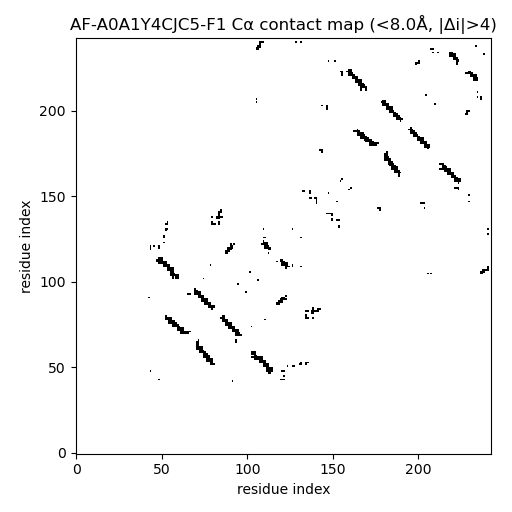? -12.246 -11.648 13.891 1.00 94.50 216 GLY A N 1
ATOM 1698 C CA . GLY A 1 216 ? -11.657 -12.276 15.073 1.00 94.50 216 GLY A CA 1
ATOM 1699 C C . GLY A 1 216 ? -10.132 -12.165 15.158 1.00 94.50 216 GLY A C 1
ATOM 1700 O O . GLY A 1 216 ? -9.556 -12.572 16.164 1.00 94.50 216 GLY A O 1
ATOM 1701 N N . MET A 1 217 ? -9.462 -11.614 14.143 1.00 93.94 217 MET A N 1
ATOM 1702 C CA . MET A 1 217 ? -8.019 -11.388 14.193 1.00 93.94 217 MET A CA 1
ATOM 1703 C C . MET A 1 217 ? -7.655 -10.108 14.941 1.00 93.94 217 MET A C 1
ATOM 1705 O O . MET A 1 217 ? -8.343 -9.093 14.842 1.00 93.94 217 MET A O 1
ATOM 1709 N N . TYR A 1 218 ? -6.506 -10.139 15.616 1.00 94.00 218 TYR A N 1
ATOM 1710 C CA . TYR A 1 218 ? -5.851 -8.938 16.121 1.00 94.00 218 TYR A CA 1
ATOM 1711 C C . TYR A 1 218 ? -4.868 -8.398 15.085 1.00 94.00 218 TYR A C 1
ATOM 1713 O O . TYR A 1 218 ? -3.932 -9.086 14.676 1.00 94.00 218 TYR A O 1
ATOM 1721 N N . LEU A 1 219 ? -5.047 -7.140 14.705 1.00 94.06 219 LEU A N 1
ATOM 1722 C CA . LEU A 1 219 ? -4.236 -6.432 13.717 1.00 94.06 219 LEU A CA 1
ATOM 1723 C C . LEU A 1 219 ? -3.654 -5.160 14.327 1.00 94.06 219 LEU A C 1
ATOM 1725 O O . LEU A 1 219 ? -4.159 -4.630 15.317 1.00 94.06 219 LEU A O 1
ATOM 1729 N N . SER A 1 220 ? -2.568 -4.670 13.736 1.00 95.00 220 SER A N 1
ATOM 1730 C CA . SER A 1 220 ? -2.071 -3.332 14.045 1.00 95.00 220 SER A CA 1
ATOM 1731 C C . SER A 1 220 ? -2.883 -2.300 13.264 1.00 95.00 220 SER A C 1
ATOM 1733 O O . SER A 1 220 ? -3.018 -2.407 12.046 1.00 95.00 220 SER A O 1
ATOM 1735 N N . VAL A 1 221 ? -3.389 -1.290 13.961 1.00 95.88 221 VAL A N 1
ATOM 1736 C CA . VAL A 1 221 ? -4.054 -0.126 13.370 1.00 95.88 221 VAL A CA 1
ATOM 1737 C C . VAL A 1 221 ? -3.323 1.144 13.766 1.00 95.88 221 VAL A C 1
ATOM 1739 O O . VAL A 1 221 ? -2.741 1.212 14.853 1.00 95.88 221 VAL A O 1
ATOM 1742 N N . ARG A 1 222 ? -3.370 2.159 12.906 1.00 96.19 222 ARG A N 1
ATOM 1743 C CA . ARG A 1 222 ? -2.857 3.500 13.197 1.00 96.19 222 ARG A CA 1
ATOM 1744 C C . ARG A 1 222 ? -3.973 4.526 13.077 1.00 96.19 222 ARG A C 1
ATOM 1746 O O . ARG A 1 222 ? -4.766 4.459 12.147 1.00 96.19 222 ARG A O 1
ATOM 1753 N N . PHE A 1 223 ? -4.041 5.460 14.015 1.00 96.44 223 PHE A N 1
ATOM 1754 C CA . PHE A 1 223 ? -5.029 6.542 14.036 1.00 96.44 223 PHE A CA 1
ATOM 1755 C C . PHE A 1 223 ? -4.497 7.709 14.869 1.00 96.44 223 PHE A C 1
ATOM 1757 O O . PHE A 1 223 ? -3.598 7.527 15.691 1.00 96.44 223 PHE A O 1
ATOM 1764 N N . VAL A 1 224 ? -5.064 8.903 14.704 1.00 97.12 224 VAL A N 1
ATOM 1765 C CA . VAL A 1 224 ? -4.747 10.036 15.586 1.00 97.12 224 VAL A CA 1
ATOM 1766 C C . VAL A 1 224 ? -5.632 9.974 16.839 1.00 97.12 224 VAL A C 1
ATOM 1768 O O . VAL A 1 224 ? -6.845 9.819 16.680 1.00 97.12 224 VAL A O 1
ATOM 1771 N N . PRO A 1 225 ? -5.084 10.106 18.065 1.00 94.81 225 PRO A N 1
ATOM 1772 C CA . PRO A 1 225 ? -5.885 10.099 19.293 1.00 94.81 225 PRO A CA 1
ATOM 1773 C C . PRO A 1 225 ? -7.060 11.090 19.245 1.00 94.81 225 PRO A C 1
ATOM 1775 O O . PRO A 1 225 ? -6.891 12.234 18.816 1.00 94.81 225 PRO A O 1
ATOM 1778 N N . GLY A 1 226 ? -8.249 10.646 19.660 1.00 93.69 226 GLY A N 1
ATOM 1779 C CA . GLY A 1 226 ? -9.507 11.400 19.570 1.00 93.69 226 GLY A CA 1
ATOM 1780 C C . GLY A 1 226 ? -10.204 11.331 18.202 1.00 93.69 226 GLY A C 1
ATOM 1781 O O . GLY A 1 226 ? -11.271 11.921 18.026 1.00 93.69 226 GLY A O 1
ATOM 1782 N N . ARG A 1 227 ? -9.610 10.640 17.220 1.00 95.94 227 ARG A N 1
ATOM 1783 C CA . ARG A 1 227 ? -10.180 10.349 15.891 1.00 95.94 227 ARG A CA 1
ATOM 1784 C C . ARG A 1 227 ? -9.977 8.884 15.512 1.00 95.94 227 ARG A C 1
ATOM 1786 O O . ARG A 1 227 ? -9.624 8.545 14.387 1.00 95.94 227 ARG A O 1
ATOM 1793 N N . GLU A 1 228 ? -10.236 7.992 16.455 1.00 95.31 228 GLU A N 1
ATOM 1794 C CA . GLU A 1 228 ? -10.075 6.543 16.322 1.00 95.31 228 GLU A CA 1
ATOM 1795 C C . GLU A 1 228 ? -10.880 5.961 15.147 1.00 95.31 228 GLU A C 1
ATOM 1797 O O . GLU A 1 228 ? -10.455 4.985 14.539 1.00 95.31 228 GLU A O 1
ATOM 1802 N N . LYS A 1 229 ? -12.008 6.585 14.771 1.00 96.19 229 LYS A N 1
ATOM 1803 C CA . LYS A 1 229 ? -12.821 6.201 13.599 1.00 96.19 229 LYS A CA 1
ATOM 1804 C C . LYS A 1 229 ? -12.089 6.349 12.259 1.00 96.19 229 LYS A C 1
ATOM 1806 O O . LYS A 1 229 ? -12.516 5.754 11.277 1.00 96.19 229 LYS A O 1
ATOM 1811 N N . GLU A 1 230 ? -11.005 7.119 12.207 1.00 96.00 230 GLU A N 1
ATOM 1812 C CA . GLU A 1 230 ? -10.192 7.363 11.006 1.00 96.00 230 GLU A CA 1
ATOM 1813 C C . GLU A 1 230 ? -9.013 6.374 10.903 1.00 96.00 230 GLU A C 1
ATOM 1815 O O . GLU A 1 230 ? -7.981 6.685 10.322 1.00 96.00 230 GLU A O 1
ATOM 1820 N N . PHE A 1 231 ? -9.125 5.182 11.496 1.00 96.00 231 PHE A N 1
ATOM 1821 C CA . PHE A 1 231 ? -8.028 4.216 11.555 1.00 96.00 231 PHE A CA 1
ATOM 1822 C C . PHE A 1 231 ? -7.584 3.688 10.184 1.00 96.00 231 PHE A C 1
ATOM 1824 O O . PHE A 1 231 ? -8.394 3.436 9.303 1.00 96.00 231 PHE A O 1
ATOM 1831 N N . ILE A 1 232 ? -6.302 3.379 10.026 1.00 94.81 232 ILE A N 1
ATOM 1832 C CA . ILE A 1 232 ? -5.777 2.603 8.893 1.00 94.81 232 ILE A CA 1
ATOM 1833 C C . ILE A 1 232 ? -5.225 1.265 9.381 1.00 94.81 232 ILE A C 1
ATOM 1835 O O . ILE A 1 232 ? -4.695 1.175 10.491 1.00 94.81 232 ILE A O 1
ATOM 1839 N N . PHE A 1 233 ? -5.345 0.223 8.560 1.00 93.88 233 PHE A N 1
ATOM 1840 C CA . PHE A 1 233 ? -4.729 -1.072 8.835 1.00 93.88 233 PHE A CA 1
ATOM 1841 C C . PHE A 1 233 ? -3.250 -1.046 8.452 1.00 93.88 233 PHE A C 1
ATOM 1843 O O . PHE A 1 233 ? -2.893 -0.592 7.369 1.00 93.88 233 PHE A O 1
ATOM 1850 N N . LEU A 1 234 ? -2.391 -1.560 9.331 1.00 90.19 234 LEU A N 1
ATOM 1851 C CA . LEU A 1 234 ? -0.980 -1.791 9.027 1.00 90.19 234 LEU A CA 1
ATOM 1852 C C . LEU A 1 234 ? -0.817 -3.265 8.643 1.0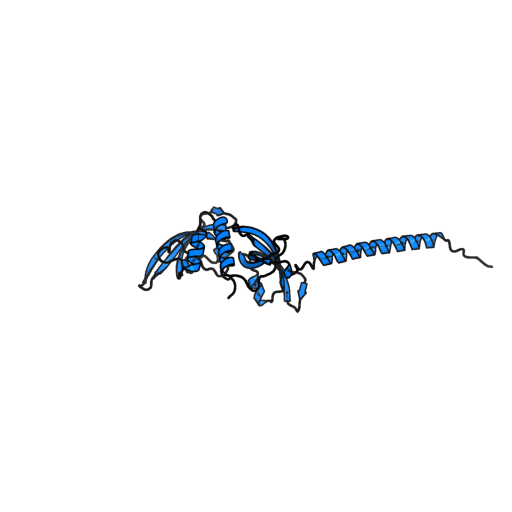0 90.19 234 LEU A C 1
ATOM 1854 O O . LEU A 1 234 ? -0.671 -4.124 9.517 1.00 90.19 234 LEU A O 1
ATOM 1858 N N . LEU A 1 235 ? -0.913 -3.554 7.344 1.00 82.25 235 LEU A N 1
ATOM 1859 C CA . LEU A 1 235 ? -0.857 -4.907 6.787 1.00 82.25 235 LEU A CA 1
ATOM 1860 C C . LEU A 1 235 ? 0.551 -5.214 6.269 1.00 82.25 235 LEU A C 1
ATOM 1862 O O . LEU A 1 235 ? 1.304 -4.321 5.881 1.00 82.25 235 LEU A O 1
ATOM 1866 N N . SER A 1 236 ? 0.917 -6.494 6.248 1.00 58.38 236 SER A N 1
ATOM 1867 C CA . SER A 1 236 ? 2.273 -6.928 5.885 1.00 58.38 236 SER A CA 1
ATOM 1868 C C . SER A 1 236 ? 2.622 -6.670 4.415 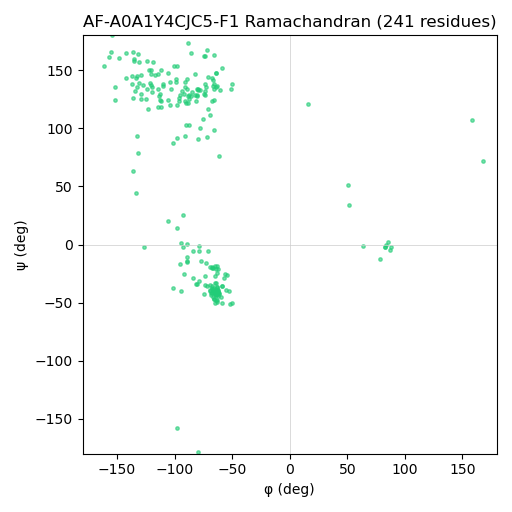1.00 58.38 236 SER A C 1
ATOM 1870 O O . SER A 1 236 ? 3.798 -6.621 4.077 1.00 58.38 236 SER A O 1
ATOM 1872 N N . CYS A 1 237 ? 1.620 -6.474 3.550 1.00 51.41 237 CYS A N 1
ATOM 1873 C CA . CYS A 1 237 ? 1.823 -6.119 2.142 1.00 51.41 237 CYS A CA 1
ATOM 1874 C C . CYS A 1 237 ? 1.830 -4.595 1.896 1.00 51.41 237 CYS A C 1
ATOM 1876 O O . CYS A 1 237 ? 2.467 -4.124 0.954 1.00 51.41 237 CYS A O 1
ATOM 1878 N N . SER A 1 238 ? 1.173 -3.815 2.766 1.00 47.62 238 SER A N 1
ATOM 1879 C CA . SER A 1 238 ? 1.033 -2.358 2.616 1.00 47.62 238 SER A CA 1
ATOM 1880 C C . SER A 1 238 ? 2.164 -1.558 3.270 1.00 47.62 238 SER A C 1
ATOM 1882 O O . SER A 1 238 ? 2.315 -0.365 3.008 1.00 47.62 238 SER A O 1
ATOM 1884 N N . ALA A 1 239 ? 3.010 -2.207 4.073 1.00 38.62 239 ALA A N 1
ATOM 1885 C CA . ALA A 1 239 ? 4.176 -1.589 4.683 1.00 38.62 239 ALA A CA 1
ATOM 1886 C C . ALA A 1 239 ? 5.474 -2.018 3.976 1.00 38.62 239 ALA A C 1
ATOM 1888 O O . ALA A 1 239 ? 5.834 -3.192 3.961 1.00 38.62 239 ALA A O 1
ATOM 1889 N N . VAL A 1 240 ? 6.208 -1.041 3.434 1.00 45.53 240 VAL A N 1
ATOM 1890 C CA . VAL A 1 240 ? 7.529 -0.607 3.940 1.00 45.53 240 VAL A CA 1
ATOM 1891 C C . VAL A 1 240 ? 8.306 0.101 2.814 1.00 45.53 240 VAL A C 1
ATOM 1893 O O . VAL A 1 240 ? 8.860 -0.521 1.907 1.00 45.53 240 VAL A O 1
ATOM 1896 N N . ILE A 1 241 ? 8.426 1.429 2.934 1.00 39.47 241 ILE A N 1
ATOM 1897 C CA . ILE A 1 241 ? 9.590 2.161 2.417 1.00 39.47 241 ILE A CA 1
ATOM 1898 C C . ILE A 1 241 ? 10.738 1.788 3.363 1.00 39.47 241 ILE A C 1
ATOM 1900 O O . ILE A 1 241 ? 10.834 2.367 4.440 1.00 39.47 241 ILE A O 1
ATOM 1904 N N . TYR A 1 242 ? 11.480 0.744 2.974 1.00 30.70 242 TYR A N 1
ATOM 1905 C CA . TYR A 1 242 ? 12.650 0.093 3.598 1.00 30.70 242 TYR A CA 1
ATOM 1906 C C . TYR A 1 242 ? 12.936 0.398 5.084 1.00 30.70 242 TYR A C 1
ATOM 1908 O O . TYR A 1 242 ? 13.219 1.536 5.437 1.00 30.70 242 TYR A O 1
ATOM 1916 N N . GLU A 1 243 ? 12.951 -0.618 5.955 1.00 31.36 243 GLU A N 1
ATOM 1917 C CA . GLU A 1 243 ? 13.812 -0.573 7.155 1.00 31.36 243 GLU A CA 1
ATOM 1918 C C . GLU A 1 243 ? 15.285 -0.465 6.737 1.00 31.36 243 GLU A C 1
ATOM 1920 O O . GLU A 1 243 ? 15.679 -1.158 5.766 1.00 31.36 243 GLU A O 1
#

Radius of gyration: 28.92 Å; Cα contacts (8 Å, |Δi|>4): 423; chains: 1; bounding box: 64×51×111 Å